Protein AF-A0A1Y6KUV9-F1 (afdb_monomer_lite)

Secondary structure (DSSP, 8-state):
----------S--HHHHHHHHHHHHGGG-SSS-S---EEEE-HHHHHHHHTSPPPHHHHHHHHHHHHHTT-EEEE-SS-EEEE---TT-TT---B----TT-HHHHHHHHTT-PPPHHHHHHHH---HHHHHHHTT--HHHHHHHHHHHHHHHS-HHHHHHHHHH--GGGGT--TT----GGGS-HHHHHHHHHHHTT-S----

pLDDT: mean 72.16, std 17.41, range [30.38, 94.0]

Structure (mmCIF, N/CA/C/O backbone):
data_AF-A0A1Y6KUV9-F1
#
_entry.id   AF-A0A1Y6KUV9-F1
#
loop_
_atom_site.group_PDB
_atom_site.id
_atom_site.type_symbol
_atom_site.label_atom_id
_atom_site.label_alt_id
_atom_site.label_comp_id
_atom_site.label_asym_id
_atom_site.label_entity_id
_atom_site.label_seq_id
_atom_site.pdbx_PDB_ins_code
_atom_site.Cartn_x
_atom_site.Cartn_y
_atom_site.Cartn_z
_atom_site.occupancy
_atom_site.B_iso_or_equiv
_atom_site.auth_seq_id
_atom_site.auth_comp_id
_atom_site.auth_asym_id
_atom_site.auth_atom_id
_atom_site.pdbx_PDB_model_num
ATOM 1 N N . MET A 1 1 ? 25.806 10.272 24.466 1.00 40.69 1 MET A N 1
ATOM 2 C CA . MET A 1 1 ? 26.376 9.832 23.172 1.00 40.69 1 MET A CA 1
ATOM 3 C C . MET A 1 1 ? 25.756 10.675 22.069 1.00 40.69 1 MET A C 1
ATOM 5 O O . MET A 1 1 ? 24.552 10.893 22.151 1.00 40.69 1 MET A O 1
ATOM 9 N N . PRO A 1 2 ? 26.518 11.200 21.096 1.00 36.09 2 PRO A N 1
ATOM 10 C CA . PRO A 1 2 ? 25.921 11.949 19.999 1.00 36.09 2 PRO A CA 1
ATOM 11 C C . PRO A 1 2 ? 25.104 10.990 19.132 1.00 36.09 2 PRO A C 1
ATOM 13 O O . PRO A 1 2 ? 25.609 9.954 18.702 1.00 36.09 2 PRO A O 1
ATOM 16 N N . ILE A 1 3 ? 23.842 11.342 18.899 1.00 41.91 3 ILE A N 1
ATOM 17 C CA . ILE A 1 3 ? 22.949 10.658 17.964 1.00 41.91 3 ILE A CA 1
ATOM 18 C C . ILE A 1 3 ? 23.616 10.714 16.587 1.00 41.91 3 ILE A C 1
ATOM 20 O O . ILE A 1 3 ? 23.770 11.793 16.009 1.00 41.91 3 ILE A O 1
ATOM 24 N N . GLN A 1 4 ? 24.049 9.562 16.072 1.00 39.88 4 GLN A N 1
ATOM 25 C CA . GLN A 1 4 ? 24.482 9.445 14.685 1.00 39.88 4 GLN A CA 1
ATOM 26 C C . GLN A 1 4 ? 23.284 9.799 13.800 1.00 39.88 4 GLN A C 1
ATOM 28 O O . GLN A 1 4 ? 22.310 9.051 13.720 1.00 39.88 4 GLN A O 1
ATOM 33 N N . ARG A 1 5 ? 23.330 10.976 13.166 1.00 41.69 5 ARG A N 1
ATOM 34 C CA . ARG A 1 5 ? 22.368 11.366 12.132 1.00 41.69 5 ARG A CA 1
ATOM 35 C C . ARG A 1 5 ? 22.443 10.320 11.021 1.00 41.69 5 ARG A C 1
ATOM 37 O O . ARG A 1 5 ? 23.462 10.238 10.338 1.00 41.69 5 ARG A O 1
ATOM 44 N N . ARG A 1 6 ? 21.387 9.514 10.865 1.00 44.25 6 ARG A N 1
ATOM 45 C CA . ARG A 1 6 ? 21.243 8.599 9.726 1.00 44.25 6 ARG A CA 1
ATOM 46 C C . ARG A 1 6 ? 21.375 9.420 8.442 1.00 44.25 6 ARG A C 1
ATOM 48 O O . ARG A 1 6 ? 20.695 10.430 8.269 1.00 44.25 6 ARG A O 1
ATO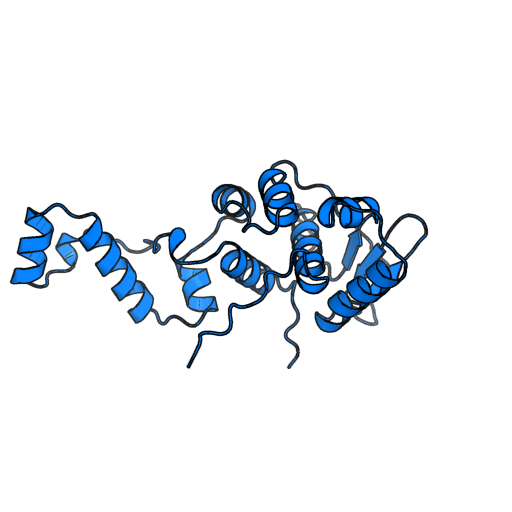M 55 N N . ILE A 1 7 ? 22.312 9.016 7.594 1.00 41.66 7 ILE A N 1
ATOM 56 C CA . ILE A 1 7 ? 22.604 9.653 6.311 1.00 41.66 7 ILE A CA 1
ATOM 57 C C . ILE A 1 7 ? 21.359 9.497 5.427 1.00 41.66 7 ILE A C 1
ATOM 59 O O . ILE A 1 7 ? 20.861 8.385 5.259 1.00 41.66 7 ILE A O 1
ATOM 63 N N . LYS A 1 8 ? 20.835 10.608 4.891 1.00 40.22 8 LYS A N 1
ATOM 64 C CA . LYS A 1 8 ? 19.845 10.586 3.806 1.00 40.22 8 LYS A CA 1
ATOM 65 C C . LYS A 1 8 ? 20.491 9.887 2.612 1.00 40.22 8 LYS A C 1
ATOM 67 O O . LYS A 1 8 ? 21.446 10.414 2.052 1.00 40.22 8 LYS A O 1
ATOM 72 N N . ASN A 1 9 ? 19.993 8.715 2.231 1.00 43.09 9 ASN A N 1
ATOM 73 C CA . ASN A 1 9 ? 20.301 8.178 0.912 1.00 43.09 9 ASN A CA 1
ATOM 74 C C . ASN A 1 9 ? 19.436 8.935 -0.101 1.00 43.09 9 ASN A C 1
ATOM 76 O O . ASN A 1 9 ? 18.226 8.744 -0.161 1.00 43.09 9 ASN A O 1
ATOM 80 N N . ASP A 1 10 ? 20.068 9.820 -0.870 1.00 51.34 10 ASP A N 1
ATOM 81 C CA . ASP A 1 10 ? 19.437 10.727 -1.841 1.00 51.34 10 ASP A CA 1
ATOM 82 C C . ASP A 1 10 ? 18.923 10.027 -3.122 1.00 51.34 10 ASP A C 1
ATOM 84 O O . ASP A 1 10 ? 18.596 10.687 -4.109 1.00 51.34 10 ASP A O 1
ATOM 88 N N . ARG A 1 11 ? 18.859 8.689 -3.152 1.00 62.34 11 ARG A N 1
ATOM 89 C CA . ARG A 1 11 ? 18.426 7.895 -4.313 1.00 62.34 11 ARG A CA 1
ATOM 90 C C . ARG A 1 11 ? 17.600 6.690 -3.878 1.00 62.34 11 ARG A C 1
ATOM 92 O O . ARG A 1 11 ? 17.922 6.060 -2.873 1.00 62.34 11 ARG A O 1
ATOM 99 N N . ILE A 1 12 ? 16.566 6.376 -4.665 1.00 69.81 12 ILE A N 1
ATOM 100 C CA . ILE A 1 12 ? 15.782 5.144 -4.529 1.00 69.81 12 ILE A CA 1
ATOM 101 C C . ILE A 1 12 ? 16.724 3.939 -4.592 1.00 69.81 12 ILE A C 1
ATOM 103 O O . ILE A 1 12 ? 17.619 3.891 -5.442 1.00 69.81 12 ILE A O 1
ATOM 107 N N . THR A 1 13 ? 16.556 2.984 -3.680 1.00 82.56 13 THR A N 1
ATOM 108 C CA . THR A 1 13 ? 17.307 1.728 -3.763 1.00 82.56 13 THR A CA 1
ATOM 109 C C . THR A 1 13 ? 16.724 0.854 -4.871 1.00 82.56 13 THR A C 1
ATOM 111 O O . THR A 1 13 ? 15.547 0.966 -5.224 1.00 82.56 13 THR A O 1
ATOM 114 N N . HIS A 1 14 ? 17.528 -0.047 -5.433 1.00 81.50 14 HIS A N 1
ATOM 115 C CA . HIS A 1 14 ? 17.032 -0.984 -6.445 1.00 81.50 14 HIS A CA 1
ATOM 116 C C . HIS A 1 14 ? 15.910 -1.886 -5.895 1.00 81.50 14 HIS A C 1
ATOM 118 O O . HIS A 1 14 ? 14.997 -2.227 -6.638 1.00 81.50 14 HIS A O 1
ATOM 124 N N . GLU A 1 15 ? 15.902 -2.174 -4.589 1.00 80.69 15 GLU A N 1
ATOM 125 C CA . GLU A 1 15 ? 14.832 -2.928 -3.916 1.00 80.69 15 GLU A CA 1
ATOM 126 C C . GLU A 1 15 ? 13.487 -2.180 -3.982 1.00 80.69 15 GLU A C 1
ATOM 128 O O . GLU A 1 15 ? 12.467 -2.726 -4.406 1.00 80.69 15 GLU A O 1
ATOM 133 N N . GLN A 1 16 ? 13.491 -0.893 -3.619 1.00 82.25 16 GLN A N 1
ATOM 134 C CA . GLN A 1 16 ? 12.304 -0.033 -3.666 1.00 82.25 16 GLN A CA 1
ATOM 135 C C . GLN A 1 16 ? 11.774 0.117 -5.096 1.00 82.25 16 GLN A C 1
ATOM 137 O O . GLN A 1 16 ? 10.564 0.099 -5.329 1.00 82.25 16 GLN A O 1
ATOM 142 N N . LEU A 1 17 ? 12.680 0.228 -6.068 1.00 85.62 17 LEU A N 1
ATOM 143 C CA . LEU A 1 17 ? 12.339 0.268 -7.485 1.00 85.62 17 LEU A CA 1
ATOM 144 C C . LEU A 1 17 ? 11.638 -1.019 -7.944 1.00 85.62 17 LEU A C 1
ATOM 146 O O . LEU A 1 17 ? 10.616 -0.944 -8.626 1.00 85.62 17 LEU A O 1
ATOM 150 N N . VAL A 1 18 ? 12.148 -2.188 -7.552 1.00 83.50 18 VAL A N 1
ATOM 151 C CA . VAL A 1 18 ? 11.550 -3.483 -7.902 1.00 83.50 18 VAL A CA 1
ATOM 152 C C . VAL A 1 18 ? 10.142 -3.634 -7.323 1.00 83.50 18 VAL A C 1
ATOM 154 O O . VAL A 1 18 ? 9.228 -4.015 -8.057 1.00 83.50 18 VAL A O 1
ATOM 157 N N . LYS A 1 19 ? 9.927 -3.263 -6.056 1.00 81.38 19 LYS A N 1
ATOM 158 C CA . LYS A 1 19 ? 8.594 -3.288 -5.422 1.00 81.38 19 LYS A CA 1
ATOM 159 C C . LYS A 1 19 ? 7.572 -2.445 -6.192 1.00 81.38 19 LYS A C 1
ATOM 161 O O . LYS A 1 19 ? 6.451 -2.891 -6.431 1.00 81.38 19 LYS A O 1
ATOM 166 N N . LEU A 1 20 ? 7.969 -1.260 -6.662 1.00 81.06 20 LEU A N 1
ATOM 167 C CA . LEU A 1 20 ? 7.109 -0.403 -7.487 1.00 81.06 20 LEU A CA 1
ATOM 168 C C . LEU A 1 20 ? 6.787 -1.022 -8.849 1.00 81.06 20 LEU A C 1
ATOM 170 O O . LEU A 1 20 ? 5.649 -0.928 -9.309 1.00 81.06 20 LEU A O 1
ATOM 174 N N . ILE A 1 21 ? 7.756 -1.680 -9.487 1.00 82.25 21 ILE A N 1
ATOM 175 C CA . ILE A 1 21 ? 7.521 -2.376 -10.756 1.00 82.25 21 ILE A CA 1
ATOM 176 C C . ILE A 1 21 ? 6.534 -3.543 -10.564 1.00 82.25 21 ILE A C 1
ATOM 178 O O . ILE A 1 21 ? 5.628 -3.708 -11.384 1.00 82.25 21 ILE A O 1
ATOM 182 N N . LEU A 1 22 ? 6.661 -4.315 -9.478 1.00 77.06 22 LEU A N 1
ATOM 183 C CA . LEU A 1 22 ? 5.726 -5.396 -9.131 1.00 77.06 22 LEU A CA 1
ATOM 184 C C . LEU A 1 22 ? 4.306 -4.871 -8.878 1.00 77.06 22 LEU A C 1
ATOM 186 O O . LEU A 1 22 ? 3.332 -5.456 -9.342 1.00 77.06 22 LEU A O 1
ATOM 190 N N . LEU A 1 23 ? 4.168 -3.727 -8.213 1.00 70.44 23 LEU A N 1
ATOM 191 C CA . LEU A 1 23 ? 2.869 -3.075 -8.027 1.00 70.44 23 LEU A CA 1
ATOM 192 C C . LEU A 1 23 ? 2.219 -2.680 -9.363 1.00 70.44 23 LEU A C 1
ATOM 194 O O . LEU A 1 23 ? 1.015 -2.870 -9.551 1.00 70.44 23 LEU A O 1
ATOM 198 N N . CYS A 1 24 ? 3.006 -2.178 -10.323 1.00 69.94 24 CYS A N 1
ATOM 199 C CA . CYS A 1 24 ? 2.504 -1.829 -11.654 1.00 69.94 24 CYS A CA 1
ATOM 200 C C . CYS A 1 24 ? 1.969 -3.038 -12.441 1.00 69.94 24 CYS A C 1
ATOM 202 O O . CYS A 1 24 ? 1.073 -2.867 -13.269 1.00 69.94 24 CYS A O 1
ATOM 204 N N . SER A 1 25 ? 2.470 -4.253 -12.200 1.00 68.19 25 SER A N 1
ATOM 205 C CA . SER A 1 25 ? 2.052 -5.436 -12.963 1.00 68.19 25 SER A CA 1
ATOM 206 C C . SER A 1 25 ? 0.654 -5.954 -12.584 1.00 68.19 25 SER A C 1
ATOM 208 O O . SER A 1 25 ? -0.038 -6.519 -13.432 1.00 68.19 25 SER A O 1
ATOM 210 N N . LYS A 1 26 ? 0.170 -5.675 -11.362 1.00 54.19 26 LYS A N 1
ATOM 211 C CA . LYS A 1 26 ? -1.127 -6.156 -10.838 1.00 54.19 26 LYS A CA 1
ATOM 212 C C . LYS A 1 26 ? -2.355 -5.647 -11.612 1.00 54.19 26 LYS A C 1
ATOM 214 O O . LYS A 1 26 ? -3.376 -6.328 -11.680 1.00 54.19 26 LYS A O 1
ATOM 219 N N . ARG A 1 27 ? -2.295 -4.448 -12.201 1.00 49.09 27 ARG A N 1
ATOM 220 C CA . ARG A 1 27 ? -3.466 -3.780 -12.815 1.00 49.09 27 ARG A CA 1
ATOM 221 C C . ARG A 1 27 ? -3.884 -4.310 -14.190 1.00 49.09 27 ARG A C 1
ATOM 223 O O . ARG A 1 27 ? -4.901 -3.871 -14.718 1.00 49.09 27 ARG A O 1
ATOM 230 N N . HIS A 1 28 ? -3.148 -5.267 -14.748 1.00 43.25 28 HIS A N 1
ATOM 231 C CA . HIS A 1 28 ? -3.383 -5.780 -16.099 1.00 43.25 28 HIS A CA 1
ATOM 232 C C . HIS A 1 28 ? -4.446 -6.869 -16.230 1.00 43.25 28 HIS A C 1
ATOM 234 O O . HIS A 1 28 ? -4.878 -7.164 -17.340 1.00 43.25 28 HIS A O 1
ATOM 240 N N . SER A 1 29 ? -4.919 -7.432 -15.121 1.00 42.75 29 SER A N 1
ATOM 241 C CA . SER A 1 29 ? -5.908 -8.508 -15.140 1.00 42.75 29 SER A CA 1
ATOM 242 C C . SER A 1 29 ? -7.325 -7.969 -14.915 1.00 42.75 29 SER A C 1
ATOM 244 O O . SER A 1 29 ? -7.881 -8.048 -13.817 1.00 42.75 29 SER A O 1
ATOM 246 N N . SER A 1 30 ? -7.962 -7.450 -15.967 1.00 37.84 30 SER A N 1
ATOM 247 C CA . SER A 1 30 ? -9.424 -7.371 -15.998 1.00 37.84 30 SER A CA 1
ATOM 248 C C . SER A 1 30 ? -9.976 -8.767 -16.304 1.00 37.84 30 SER A C 1
ATOM 250 O O . SER A 1 30 ? -9.984 -9.171 -17.460 1.00 37.84 30 SER A O 1
ATOM 252 N N . LYS A 1 31 ? -10.426 -9.493 -15.271 1.00 45.03 31 LYS A N 1
ATOM 253 C CA . LYS A 1 31 ? -11.235 -10.729 -15.356 1.00 45.03 31 LYS A CA 1
ATOM 254 C C . LYS A 1 31 ? -10.747 -11.788 -16.374 1.00 45.03 31 LYS A C 1
ATOM 256 O O . LYS A 1 31 ? -11.233 -11.782 -17.498 1.00 45.03 31 LYS A O 1
ATOM 261 N N . ALA A 1 32 ? -9.889 -12.732 -15.950 1.00 36.91 32 ALA A N 1
ATOM 262 C CA . ALA A 1 32 ? -9.975 -14.167 -16.325 1.00 36.91 32 ALA A CA 1
ATOM 263 C C . ALA A 1 32 ? -8.798 -15.059 -15.867 1.00 36.91 32 ALA A C 1
ATOM 265 O O . ALA A 1 32 ? -8.963 -16.273 -15.904 1.00 36.91 32 ALA A O 1
ATOM 266 N N . GLU A 1 33 ? -7.639 -14.551 -15.435 1.00 40.84 33 GLU A N 1
ATOM 267 C CA . GLU A 1 33 ? -6.507 -15.438 -15.094 1.00 40.84 33 GLU A CA 1
ATOM 268 C C . GLU A 1 33 ? -5.854 -15.069 -13.761 1.00 40.84 33 GLU A C 1
ATOM 270 O O . GLU A 1 33 ? -4.917 -14.282 -13.680 1.00 40.84 33 GLU A O 1
ATOM 275 N N . GLU A 1 34 ? -6.366 -15.691 -12.705 1.00 42.66 34 GLU A N 1
ATOM 276 C CA . GLU A 1 34 ? -6.033 -15.494 -11.291 1.00 42.66 34 GLU A CA 1
ATOM 277 C C . GLU A 1 34 ? -4.611 -15.933 -10.879 1.00 42.66 34 GLU A C 1
ATOM 279 O O . GLU A 1 34 ? -4.343 -16.052 -9.697 1.00 42.66 34 GLU A O 1
ATOM 284 N N . ASN A 1 35 ? -3.680 -16.175 -11.810 1.00 49.62 35 ASN A N 1
ATOM 285 C CA . ASN A 1 35 ? -2.315 -16.626 -11.497 1.00 49.62 35 ASN A CA 1
ATOM 286 C C . ASN A 1 35 ? -1.325 -16.293 -12.627 1.00 49.62 35 ASN A C 1
ATOM 288 O O . ASN A 1 35 ? -0.767 -17.191 -13.267 1.00 49.62 35 ASN A O 1
ATOM 292 N N . LYS A 1 36 ? -1.077 -15.008 -12.913 1.00 56.72 36 LYS A N 1
ATOM 293 C CA . LYS A 1 36 ? 0.055 -14.640 -13.780 1.00 56.72 36 LYS A CA 1
ATOM 294 C C . LYS A 1 36 ? 1.283 -14.312 -12.943 1.00 56.72 36 LYS A C 1
ATOM 296 O O . LYS A 1 36 ? 1.607 -13.164 -12.675 1.00 56.72 36 LYS A O 1
ATOM 301 N N . HIS A 1 37 ? 2.021 -15.373 -12.640 1.00 64.06 37 HIS A N 1
ATOM 302 C CA . HIS A 1 37 ? 3.419 -15.414 -12.207 1.00 64.06 37 HIS A CA 1
ATOM 303 C C . HIS A 1 37 ? 4.401 -14.787 -13.227 1.00 64.06 37 HIS A C 1
ATOM 305 O O . HIS A 1 37 ? 5.530 -15.242 -13.352 1.00 64.06 37 HIS A O 1
ATOM 311 N N . ARG A 1 38 ? 3.988 -13.802 -14.038 1.00 68.00 38 ARG A N 1
ATOM 312 C CA . ARG A 1 38 ? 4.833 -13.137 -15.040 1.00 68.00 38 ARG A CA 1
ATOM 313 C C . ARG A 1 38 ? 4.222 -11.859 -15.591 1.00 68.00 38 ARG A C 1
ATOM 315 O O . ARG A 1 38 ? 3.009 -11.764 -15.749 1.00 68.00 38 ARG A O 1
ATOM 322 N N . PHE A 1 39 ? 5.080 -10.934 -15.991 1.00 71.56 39 PHE A N 1
ATOM 323 C CA . PHE A 1 39 ? 4.735 -9.719 -16.713 1.00 71.56 39 PHE A CA 1
ATOM 324 C C . PHE A 1 39 ? 5.946 -9.230 -17.515 1.00 71.56 39 PHE A C 1
ATOM 326 O O . PHE A 1 39 ? 7.092 -9.554 -17.208 1.00 71.56 39 PHE A O 1
ATOM 333 N N . LYS A 1 40 ? 5.708 -8.434 -18.557 1.00 78.25 40 LYS A N 1
ATOM 334 C CA . LYS A 1 40 ? 6.780 -7.708 -19.250 1.00 78.25 40 LYS A CA 1
ATOM 335 C C . LYS A 1 40 ? 6.751 -6.236 -18.870 1.00 78.25 40 LYS A C 1
ATOM 337 O O . LYS A 1 40 ? 5.682 -5.633 -18.819 1.00 78.25 40 LYS A O 1
ATOM 342 N N . VAL A 1 41 ? 7.922 -5.659 -18.648 1.00 82.12 41 VAL A N 1
ATOM 343 C CA . VAL A 1 41 ? 8.116 -4.240 -18.374 1.00 82.12 41 VAL A CA 1
ATOM 344 C C . VAL A 1 41 ? 9.062 -3.644 -19.407 1.00 82.12 41 VAL A C 1
ATOM 346 O O . VAL A 1 41 ? 10.090 -4.216 -19.747 1.00 82.12 41 VAL A O 1
ATOM 349 N N . ARG A 1 42 ? 8.690 -2.495 -19.961 1.00 83.31 42 ARG A N 1
ATOM 350 C CA . ARG A 1 42 ? 9.558 -1.733 -20.859 1.00 83.31 42 ARG A CA 1
ATOM 351 C C . ARG A 1 42 ? 10.669 -1.070 -20.059 1.00 83.31 42 ARG A C 1
ATOM 353 O O . ARG A 1 42 ? 10.404 -0.551 -18.974 1.00 83.31 42 ARG A O 1
ATOM 360 N N . GLU A 1 43 ? 11.887 -1.037 -20.590 1.00 85.38 43 GLU A N 1
ATOM 361 C CA . GLU A 1 43 ? 12.990 -0.374 -19.890 1.00 85.38 43 GLU A CA 1
ATOM 362 C C . GLU A 1 43 ? 12.686 1.112 -19.666 1.00 85.38 43 GLU A C 1
ATOM 364 O O . GLU A 1 43 ? 13.002 1.658 -18.611 1.00 85.38 43 GLU A O 1
ATOM 369 N N . GLU A 1 44 ? 11.963 1.745 -20.592 1.00 83.50 44 GLU A N 1
ATOM 370 C CA . GLU A 1 44 ? 11.509 3.123 -20.442 1.00 83.50 44 GLU A CA 1
ATOM 371 C C . GLU A 1 44 ? 10.611 3.316 -19.213 1.00 83.50 44 GLU A C 1
ATOM 373 O O . GLU A 1 44 ? 10.607 4.400 -18.634 1.00 83.50 44 GLU A O 1
ATOM 378 N N . LEU A 1 45 ? 9.861 2.294 -18.776 1.00 80.00 45 LEU A N 1
ATOM 379 C CA . LEU A 1 45 ? 9.092 2.377 -17.530 1.00 80.00 45 LEU A CA 1
ATOM 380 C C . LEU A 1 45 ? 10.027 2.406 -16.319 1.00 80.00 45 LEU A C 1
ATOM 382 O O . LEU A 1 45 ? 9.854 3.240 -15.436 1.00 80.00 45 LEU A O 1
ATOM 386 N N . ILE A 1 46 ? 11.045 1.548 -16.302 1.00 85.12 46 ILE A N 1
ATOM 387 C CA . ILE A 1 46 ? 12.039 1.490 -15.224 1.00 85.12 46 ILE A CA 1
ATOM 388 C C . ILE A 1 46 ? 12.825 2.807 -15.159 1.00 85.12 46 ILE A C 1
ATOM 390 O O . ILE A 1 46 ? 12.961 3.400 -14.091 1.00 85.12 46 ILE A O 1
ATOM 394 N N . GLN A 1 47 ? 13.259 3.319 -16.313 1.00 84.56 47 GLN A N 1
ATOM 395 C CA . GLN A 1 47 ? 13.931 4.614 -16.440 1.00 84.56 47 GLN A CA 1
ATOM 396 C C . GLN A 1 47 ? 13.037 5.768 -15.975 1.00 84.56 47 GLN A C 1
ATOM 398 O O . GLN A 1 47 ? 13.512 6.694 -15.320 1.00 84.56 47 GLN A O 1
ATOM 403 N N . ARG A 1 48 ? 11.729 5.712 -16.266 1.00 80.31 48 ARG A N 1
ATOM 404 C CA . ARG A 1 48 ? 10.757 6.685 -15.748 1.00 80.31 48 ARG A CA 1
ATOM 405 C C . ARG A 1 48 ? 10.644 6.612 -14.230 1.00 80.31 48 ARG A C 1
ATOM 407 O O . ARG A 1 48 ? 10.606 7.668 -13.613 1.00 80.31 48 ARG A O 1
ATOM 414 N N . ILE A 1 49 ? 10.616 5.426 -13.621 1.00 79.00 49 ILE A N 1
ATOM 415 C CA . ILE A 1 49 ? 10.555 5.306 -12.153 1.00 79.00 49 ILE A CA 1
ATOM 416 C C . ILE A 1 49 ? 11.857 5.822 -11.521 1.00 79.00 49 ILE A C 1
ATOM 418 O O . ILE A 1 49 ? 11.805 6.601 -10.573 1.00 79.00 49 ILE A O 1
ATOM 422 N N . MET A 1 50 ? 13.016 5.472 -12.087 1.00 81.50 50 MET A N 1
ATOM 423 C CA . MET A 1 50 ? 14.324 5.947 -11.614 1.00 81.50 50 MET A CA 1
ATOM 424 C C . MET A 1 50 ? 14.596 7.429 -11.892 1.00 81.50 50 MET A C 1
ATOM 426 O O . MET A 1 50 ? 15.434 8.032 -11.227 1.00 81.50 50 MET A O 1
ATOM 430 N N . GLY A 1 51 ? 13.930 8.023 -12.885 1.00 79.75 51 GLY A N 1
ATOM 431 C CA . GLY A 1 51 ? 14.185 9.395 -13.330 1.00 79.75 51 GLY A CA 1
ATOM 432 C C . GLY A 1 51 ? 15.498 9.572 -14.105 1.00 79.75 51 GLY A C 1
ATOM 433 O O . GLY A 1 51 ? 15.925 10.704 -14.324 1.00 79.75 51 GLY A O 1
ATOM 434 N N . MET A 1 52 ? 16.145 8.480 -14.522 1.00 80.69 52 MET A N 1
ATOM 435 C CA . MET A 1 52 ? 17.402 8.497 -15.272 1.00 80.69 52 MET A CA 1
ATOM 436 C C . MET A 1 52 ? 17.541 7.264 -16.181 1.00 80.69 52 MET A C 1
ATOM 438 O O . MET A 1 52 ? 16.919 6.234 -15.909 1.00 80.69 52 MET A O 1
ATOM 442 N N . PRO A 1 53 ? 18.352 7.340 -17.255 1.00 84.75 53 PRO A N 1
ATOM 443 C CA . PRO A 1 53 ? 18.707 6.168 -18.052 1.00 84.75 53 PRO A CA 1
ATOM 444 C C . PRO A 1 53 ? 19.401 5.103 -17.196 1.00 84.75 53 PRO A C 1
ATOM 446 O O . PRO A 1 53 ? 20.193 5.441 -16.317 1.00 84.75 53 PRO A O 1
ATOM 449 N N . LEU A 1 54 ? 19.151 3.823 -17.484 1.00 83.75 54 LEU A N 1
ATOM 450 C CA . LEU A 1 54 ? 19.798 2.728 -16.761 1.00 83.75 54 LEU A CA 1
ATOM 451 C C . LEU A 1 54 ? 21.242 2.547 -17.231 1.00 83.75 54 LEU A C 1
ATOM 453 O O . LEU A 1 54 ? 21.501 2.373 -18.430 1.00 83.75 54 LEU A O 1
ATOM 457 N N . SER A 1 55 ? 22.181 2.506 -16.289 1.00 85.12 55 SER A N 1
ATOM 458 C CA . SER A 1 55 ? 23.525 1.974 -16.532 1.00 85.12 55 SER A CA 1
ATOM 459 C C . SER A 1 55 ? 23.508 0.442 -16.574 1.00 85.12 55 SER A C 1
ATOM 461 O O . SER A 1 55 ? 22.499 -0.184 -16.257 1.00 85.12 55 SER A O 1
ATOM 463 N N . HIS A 1 56 ? 24.598 -0.201 -17.000 1.00 78.12 56 HIS A N 1
ATOM 464 C CA . HIS A 1 56 ? 24.686 -1.666 -16.951 1.00 78.12 56 HIS A CA 1
ATOM 465 C C . HIS A 1 56 ? 24.554 -2.196 -15.511 1.00 78.12 56 HIS A C 1
ATOM 467 O O . HIS A 1 56 ? 23.836 -3.166 -15.278 1.00 78.12 56 HIS A O 1
ATOM 473 N N . ASP A 1 57 ? 25.160 -1.496 -14.550 1.00 75.88 57 ASP A N 1
ATOM 474 C CA . ASP A 1 57 ? 25.116 -1.851 -13.132 1.00 75.88 57 ASP A CA 1
ATOM 475 C C . ASP A 1 57 ? 23.709 -1.701 -12.553 1.00 75.88 57 ASP A C 1
ATOM 477 O O . ASP A 1 57 ? 23.242 -2.592 -11.849 1.00 75.88 57 ASP A O 1
ATOM 481 N N . ASP A 1 58 ? 22.987 -0.632 -12.912 1.00 83.62 58 ASP A N 1
ATOM 482 C CA . ASP A 1 58 ? 21.582 -0.482 -12.513 1.00 83.62 58 ASP A CA 1
ATOM 483 C C . ASP A 1 58 ? 20.764 -1.670 -12.990 1.00 83.62 58 ASP A C 1
ATOM 485 O O . ASP A 1 58 ? 19.980 -2.230 -12.227 1.00 83.62 58 ASP A O 1
ATOM 489 N N . ARG A 1 59 ? 20.988 -2.108 -14.235 1.00 84.00 59 ARG A N 1
ATOM 490 C CA . ARG A 1 59 ? 20.263 -3.260 -14.757 1.00 84.00 59 ARG A CA 1
ATOM 491 C C . ARG A 1 59 ? 20.548 -4.515 -13.937 1.00 84.00 59 ARG A C 1
ATOM 493 O O . ARG A 1 59 ? 19.622 -5.227 -13.559 1.00 84.00 59 ARG A O 1
ATOM 500 N N . PHE A 1 60 ? 21.819 -4.761 -13.635 1.00 74.25 60 PHE A N 1
ATOM 501 C CA . PHE A 1 60 ? 22.248 -5.898 -12.828 1.00 74.25 60 PHE A CA 1
ATOM 502 C C . PHE A 1 60 ? 21.647 -5.875 -11.415 1.00 74.25 60 PHE A C 1
ATOM 504 O O . PHE A 1 60 ? 21.115 -6.889 -10.960 1.00 74.25 60 PHE A O 1
ATOM 511 N N . PHE A 1 61 ? 21.686 -4.731 -10.728 1.00 79.00 61 PHE A N 1
ATOM 512 C CA . PHE A 1 61 ? 21.140 -4.615 -9.377 1.00 79.00 61 PHE A CA 1
ATOM 513 C C . PHE A 1 61 ? 19.623 -4.784 -9.355 1.00 79.00 61 PHE A C 1
ATOM 515 O O . PHE A 1 61 ? 19.111 -5.489 -8.497 1.00 79.00 61 PHE A O 1
ATOM 522 N N . ILE A 1 62 ? 18.904 -4.246 -10.338 1.00 85.06 62 ILE A N 1
ATOM 523 C CA . ILE A 1 62 ? 17.452 -4.438 -10.452 1.00 85.06 62 ILE A CA 1
ATOM 524 C C . ILE A 1 62 ? 17.110 -5.917 -10.629 1.00 85.06 62 ILE A C 1
ATOM 526 O O . ILE A 1 62 ? 16.241 -6.430 -9.930 1.00 85.06 62 ILE A O 1
ATOM 530 N N . ILE A 1 63 ? 17.820 -6.624 -11.517 1.00 77.25 63 ILE A N 1
ATOM 531 C CA . ILE A 1 63 ? 17.648 -8.075 -11.696 1.00 77.25 63 ILE A CA 1
ATOM 532 C C . ILE A 1 63 ? 17.914 -8.818 -10.384 1.00 77.25 63 ILE A C 1
ATOM 534 O O . ILE A 1 63 ? 17.159 -9.714 -10.017 1.00 77.25 63 ILE A O 1
ATOM 538 N N . ARG A 1 64 ? 18.978 -8.450 -9.663 1.00 71.56 64 ARG A N 1
ATOM 539 C CA . ARG A 1 64 ? 19.318 -9.066 -8.377 1.00 71.56 64 ARG A CA 1
ATOM 540 C C . ARG A 1 64 ? 18.193 -8.903 -7.355 1.00 71.56 64 ARG A C 1
ATOM 542 O O . ARG A 1 64 ? 17.866 -9.874 -6.683 1.00 71.56 64 ARG A O 1
ATOM 549 N N . GLU A 1 65 ? 17.613 -7.715 -7.247 1.00 81.81 65 GLU A N 1
ATOM 550 C CA . GLU A 1 65 ? 16.528 -7.445 -6.299 1.00 81.81 65 GLU A CA 1
ATOM 551 C C . GLU A 1 65 ? 15.237 -8.184 -6.682 1.00 81.81 65 GLU A C 1
ATOM 553 O O . GLU A 1 65 ? 14.578 -8.752 -5.813 1.00 81.81 65 GLU A O 1
ATOM 558 N N . PHE A 1 66 ? 14.924 -8.300 -7.979 1.00 78.69 66 PHE A N 1
ATOM 559 C CA . PHE A 1 66 ? 13.868 -9.209 -8.443 1.00 78.69 66 PHE A CA 1
ATOM 560 C C . PHE A 1 66 ? 14.135 -10.653 -8.001 1.00 78.69 66 PHE A C 1
ATOM 562 O O . PHE A 1 66 ? 13.247 -11.281 -7.426 1.00 78.69 66 PHE A O 1
ATOM 569 N N . ASN A 1 67 ? 15.359 -11.152 -8.197 1.00 63.47 67 ASN A N 1
ATOM 570 C CA . ASN A 1 67 ? 15.731 -12.519 -7.827 1.00 63.47 67 ASN A CA 1
ATOM 571 C C . ASN A 1 67 ? 15.611 -12.768 -6.315 1.00 63.47 67 ASN A C 1
ATOM 573 O O . ASN A 1 67 ? 15.156 -13.838 -5.917 1.00 63.47 67 ASN A O 1
ATOM 577 N N . ILE A 1 68 ? 15.998 -11.796 -5.477 1.00 66.38 68 ILE A N 1
ATOM 578 C CA . ILE A 1 68 ? 15.841 -11.871 -4.013 1.00 66.38 68 ILE A CA 1
ATOM 579 C C . ILE A 1 68 ? 14.362 -12.006 -3.636 1.00 66.38 68 ILE A C 1
ATOM 581 O O . ILE A 1 68 ? 14.024 -12.797 -2.763 1.00 66.38 68 ILE A O 1
ATOM 585 N N . LEU A 1 69 ? 13.483 -11.292 -4.340 1.00 67.06 69 LEU A N 1
ATOM 586 C CA . LEU A 1 69 ? 12.032 -11.341 -4.146 1.00 67.06 69 LEU A CA 1
ATOM 587 C C . LEU A 1 69 ? 11.355 -12.542 -4.842 1.00 67.06 69 LEU A C 1
ATOM 589 O O . LEU A 1 69 ? 10.126 -12.600 -4.907 1.00 67.06 69 LEU A O 1
ATOM 593 N N . GLY A 1 70 ? 12.135 -13.494 -5.372 1.00 62.12 70 GLY A N 1
ATOM 594 C CA . GLY A 1 70 ? 11.642 -14.735 -5.981 1.00 62.12 70 GLY A CA 1
ATOM 595 C C . GLY A 1 70 ? 11.292 -14.644 -7.472 1.00 62.12 70 GLY A C 1
ATOM 596 O O . GLY A 1 70 ? 10.731 -15.588 -8.028 1.00 62.12 70 GLY A O 1
ATOM 597 N N . TRP A 1 71 ? 11.634 -13.540 -8.138 1.00 74.19 71 TRP A N 1
ATOM 598 C CA . TRP A 1 71 ? 11.338 -13.294 -9.550 1.00 74.19 71 TRP A CA 1
ATOM 599 C C . TRP A 1 71 ? 12.582 -13.443 -10.421 1.00 74.19 71 TRP A C 1
ATOM 601 O O . TRP A 1 71 ? 13.618 -12.866 -10.132 1.00 74.19 71 TRP A O 1
ATOM 611 N N . GLN A 1 72 ? 12.473 -14.151 -11.539 1.00 72.88 72 GLN A N 1
ATOM 612 C CA . GLN A 1 72 ? 13.493 -14.169 -12.583 1.00 72.88 72 GLN A CA 1
ATOM 613 C C . GLN A 1 72 ? 13.257 -13.060 -13.602 1.00 72.88 72 GLN A C 1
ATOM 615 O O . GLN A 1 72 ? 12.118 -12.671 -13.868 1.00 72.88 72 GLN A O 1
ATOM 620 N N . VAL A 1 73 ? 14.346 -12.579 -14.204 1.00 78.56 73 VAL A N 1
ATOM 621 C CA . VAL A 1 73 ? 14.309 -11.518 -15.211 1.00 78.56 73 VAL A CA 1
ATOM 622 C C . VAL A 1 73 ? 15.093 -11.926 -16.453 1.00 78.56 73 VAL A C 1
ATOM 624 O O . VAL A 1 73 ? 16.274 -12.258 -16.366 1.00 78.56 73 VAL A O 1
ATOM 627 N N . ALA A 1 74 ? 14.462 -11.843 -17.624 1.00 76.12 74 ALA A N 1
ATOM 628 C CA . ALA A 1 74 ? 15.132 -11.936 -18.919 1.00 76.12 74 ALA A CA 1
ATOM 629 C C . ALA A 1 74 ? 14.999 -10.608 -19.670 1.00 76.12 74 ALA A C 1
ATOM 631 O O . ALA A 1 74 ? 13.900 -10.082 -19.818 1.00 76.12 74 ALA A O 1
ATOM 632 N N . ILE A 1 75 ? 16.108 -10.057 -20.160 1.00 78.19 75 ILE A N 1
ATOM 633 C CA . ILE A 1 75 ? 16.111 -8.777 -20.878 1.00 78.19 75 ILE A CA 1
ATOM 634 C C . ILE A 1 75 ? 16.202 -9.050 -22.379 1.00 78.19 75 ILE A C 1
ATOM 636 O O . ILE A 1 75 ? 17.109 -9.731 -22.852 1.00 78.19 75 ILE A O 1
ATOM 640 N N . THR A 1 76 ? 15.255 -8.498 -23.122 1.00 75.19 76 THR A N 1
ATOM 641 C CA . THR A 1 76 ? 15.240 -8.446 -24.588 1.00 75.19 76 THR A CA 1
ATOM 642 C C . THR A 1 76 ? 15.542 -7.021 -25.052 1.00 75.19 76 THR A C 1
ATOM 644 O O . THR A 1 76 ? 15.646 -6.107 -24.237 1.00 75.19 76 THR A O 1
ATOM 647 N N . SER A 1 77 ? 15.653 -6.803 -26.365 1.00 72.19 77 SER A N 1
ATOM 648 C CA . SER A 1 77 ? 15.879 -5.463 -26.927 1.00 72.19 77 SER A CA 1
ATOM 649 C C . SER A 1 77 ? 14.756 -4.466 -26.629 1.00 72.19 77 SER A C 1
ATOM 651 O O . SER A 1 77 ? 14.991 -3.266 -26.695 1.00 72.19 77 SER A O 1
ATOM 653 N N . GLU A 1 78 ? 13.548 -4.945 -26.320 1.00 67.44 78 GLU A N 1
ATOM 654 C CA . GLU A 1 78 ? 12.362 -4.097 -26.139 1.00 67.44 78 GLU A CA 1
ATOM 655 C C . GLU A 1 78 ? 11.749 -4.195 -24.736 1.00 67.44 78 GLU A C 1
ATOM 657 O O . GLU A 1 78 ? 11.065 -3.275 -24.287 1.00 67.44 78 GLU A O 1
ATOM 662 N N . PHE A 1 79 ? 11.976 -5.305 -24.031 1.00 77.62 79 PHE A N 1
ATOM 663 C CA . PHE A 1 79 ? 11.312 -5.593 -22.763 1.00 77.62 79 PHE A CA 1
ATOM 664 C C . PHE A 1 79 ? 12.195 -6.359 -21.790 1.00 77.62 79 PHE A C 1
ATOM 666 O O . PHE A 1 79 ? 12.988 -7.219 -22.167 1.00 77.62 79 PHE A O 1
ATOM 673 N N . TRP A 1 80 ? 11.931 -6.118 -20.519 1.00 85.44 80 TRP A N 1
ATOM 674 C CA . TRP A 1 80 ? 12.317 -6.934 -19.390 1.00 85.44 80 TRP A CA 1
ATOM 675 C C . TRP A 1 80 ? 11.160 -7.871 -19.064 1.00 85.44 80 TRP A C 1
ATOM 677 O O . TRP A 1 80 ? 10.061 -7.440 -18.728 1.00 85.44 80 TRP A O 1
ATOM 687 N N . LEU A 1 81 ? 11.391 -9.162 -19.204 1.00 76.56 81 LEU A N 1
ATOM 688 C CA . LEU A 1 81 ? 10.452 -10.222 -18.890 1.00 76.56 81 LEU A CA 1
ATOM 689 C C . LEU A 1 81 ? 10.679 -10.619 -17.435 1.00 76.56 81 LEU A C 1
ATOM 691 O O . LEU A 1 81 ? 11.725 -11.182 -17.133 1.00 76.56 81 LEU A O 1
ATOM 695 N N . VAL A 1 82 ? 9.733 -10.323 -16.549 1.00 72.31 82 VAL A N 1
ATOM 696 C CA . VAL A 1 82 ? 9.813 -10.630 -15.117 1.00 72.31 82 VAL A CA 1
ATOM 697 C C . VAL A 1 82 ? 8.827 -11.749 -14.807 1.00 72.31 82 VAL A C 1
ATOM 699 O O . VAL A 1 82 ? 7.646 -11.628 -15.119 1.00 72.31 82 VAL A O 1
ATOM 702 N N . PHE A 1 83 ? 9.286 -12.859 -14.242 1.00 60.84 83 PHE A N 1
ATOM 703 C CA . PHE A 1 83 ? 8.461 -14.053 -14.065 1.00 60.84 83 PHE A CA 1
ATOM 704 C C . PHE A 1 83 ? 8.943 -14.942 -12.921 1.00 60.84 83 PHE A C 1
ATOM 706 O O . PHE A 1 83 ? 10.131 -15.039 -12.652 1.00 60.84 83 PHE A O 1
ATOM 713 N N . VAL A 1 84 ? 8.019 -15.632 -12.267 1.00 58.31 84 VAL A N 1
ATOM 714 C CA . VAL A 1 84 ? 8.294 -16.740 -11.352 1.00 58.31 84 VAL A CA 1
ATOM 715 C C . VAL A 1 84 ? 8.214 -18.006 -12.195 1.00 58.31 84 VAL A C 1
ATOM 717 O O . VAL A 1 84 ? 7.238 -18.222 -12.918 1.00 58.31 84 VAL A O 1
ATOM 720 N N . VAL A 1 85 ? 9.264 -18.822 -12.177 1.00 50.84 85 VAL A N 1
ATOM 721 C CA . VAL A 1 85 ? 9.283 -20.061 -12.960 1.00 50.84 85 VAL A CA 1
ATOM 722 C C . VAL A 1 85 ? 8.576 -21.165 -12.191 1.00 50.84 85 VAL A C 1
ATOM 724 O O . VAL A 1 85 ? 9.136 -21.71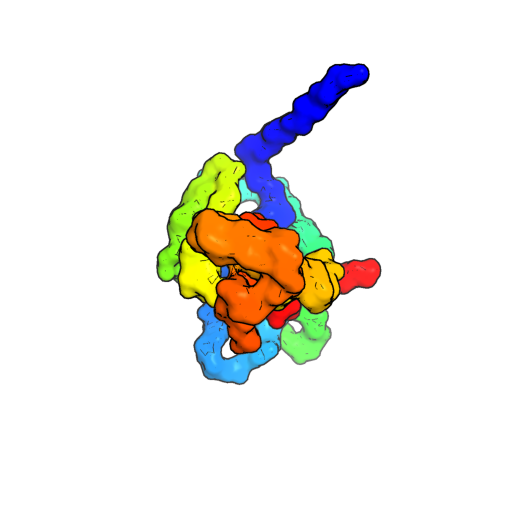4 -11.249 1.00 50.84 85 VAL A O 1
ATOM 727 N N . ASP A 1 86 ? 7.393 -21.540 -12.670 1.00 51.16 86 ASP A N 1
ATOM 728 C CA . ASP A 1 86 ? 6.924 -22.925 -12.608 1.00 51.16 86 ASP A CA 1
ATOM 729 C C . ASP A 1 86 ? 7.467 -23.639 -13.856 1.00 51.16 86 ASP A C 1
ATOM 731 O O . ASP A 1 86 ? 7.276 -23.139 -14.973 1.00 51.16 86 ASP A O 1
ATOM 735 N N . GLN A 1 87 ? 8.162 -24.775 -13.695 1.00 46.66 87 GLN A N 1
ATOM 736 C CA . GLN A 1 87 ? 8.870 -25.469 -14.792 1.00 46.66 87 GLN A CA 1
ATOM 737 C C . GLN A 1 87 ? 7.979 -25.765 -16.019 1.00 46.66 87 GLN A C 1
ATOM 739 O O . GLN A 1 87 ? 8.488 -25.856 -17.136 1.00 46.66 87 GLN A O 1
ATOM 744 N N . ASP A 1 88 ? 6.657 -25.828 -15.844 1.00 43.53 88 ASP A N 1
ATOM 745 C CA . ASP A 1 88 ? 5.721 -26.364 -16.835 1.00 43.53 88 ASP A CA 1
ATOM 746 C C . ASP A 1 88 ? 5.018 -25.318 -17.733 1.00 43.53 88 ASP A C 1
ATOM 748 O O . ASP A 1 88 ? 4.257 -25.696 -18.625 1.00 43.53 88 ASP A O 1
ATOM 752 N N . LYS A 1 89 ? 5.214 -23.999 -17.540 1.00 40.72 89 LYS A N 1
ATOM 753 C CA . LYS A 1 89 ? 4.349 -22.962 -18.172 1.00 40.72 89 LYS A CA 1
ATOM 754 C C . LYS A 1 89 ? 5.057 -21.866 -18.986 1.00 40.72 89 LYS A C 1
ATOM 756 O O . LYS A 1 89 ? 4.562 -20.740 -19.052 1.00 40.72 89 LYS A O 1
ATOM 761 N N . LEU A 1 90 ? 6.147 -22.176 -19.690 1.00 39.69 90 LEU A N 1
ATOM 762 C CA . LEU A 1 90 ? 7.012 -21.231 -20.437 1.00 39.69 90 LEU A CA 1
ATOM 763 C C . LEU A 1 90 ? 6.341 -20.251 -21.456 1.00 39.69 90 LEU A C 1
ATOM 765 O O . LEU A 1 90 ? 7.022 -19.334 -21.910 1.00 39.69 90 LEU A O 1
ATOM 769 N N . PHE A 1 91 ? 5.056 -20.384 -21.840 1.00 34.69 91 PHE A N 1
ATOM 770 C CA . PHE A 1 91 ? 4.579 -19.864 -23.146 1.00 34.69 91 PHE A CA 1
ATOM 771 C C . PHE A 1 91 ? 3.373 -18.873 -23.239 1.00 34.69 91 PHE A C 1
ATOM 773 O O . PHE A 1 91 ? 3.029 -18.535 -24.364 1.00 34.69 91 PHE A O 1
ATOM 780 N N . ASN A 1 92 ? 2.766 -18.308 -22.173 1.00 35.75 92 ASN A N 1
ATOM 781 C CA . ASN A 1 92 ? 1.595 -17.376 -22.308 1.00 35.75 92 ASN A CA 1
ATOM 782 C C . ASN A 1 92 ? 1.780 -15.958 -21.688 1.00 35.75 92 ASN A C 1
ATOM 784 O O . ASN A 1 92 ? 1.383 -15.718 -20.547 1.00 35.75 92 ASN A O 1
ATOM 788 N N . TRP A 1 93 ? 2.353 -15.000 -22.423 1.00 37.31 93 TRP A N 1
ATOM 789 C CA . TRP A 1 93 ? 2.764 -13.659 -21.941 1.00 37.31 93 TRP A CA 1
ATOM 790 C C . TRP A 1 93 ? 1.691 -12.544 -22.049 1.00 37.31 93 TRP A C 1
ATOM 792 O O . TRP A 1 93 ? 1.124 -12.391 -23.125 1.00 37.31 93 TRP A O 1
ATOM 802 N N . ASP A 1 94 ? 1.550 -11.678 -21.021 1.00 33.78 94 ASP A N 1
ATOM 803 C CA . ASP A 1 94 ? 0.781 -10.402 -21.057 1.00 33.78 94 ASP A CA 1
ATOM 804 C C . ASP A 1 94 ? 1.643 -9.165 -20.662 1.00 33.78 94 ASP A C 1
ATOM 806 O O . ASP A 1 94 ? 2.648 -9.288 -19.957 1.00 33.78 94 ASP A O 1
ATOM 810 N N . GLU A 1 95 ? 1.253 -7.964 -21.130 1.00 35.22 95 GLU A N 1
ATOM 811 C CA . GLU A 1 95 ? 1.950 -6.654 -21.031 1.00 35.22 95 GLU A CA 1
ATOM 812 C C . GLU A 1 95 ? 1.629 -5.849 -19.764 1.00 35.22 95 GLU A C 1
ATOM 814 O O . GLU A 1 95 ? 0.454 -5.660 -19.477 1.00 35.22 95 GLU A O 1
ATOM 819 N N . ALA A 1 96 ? 2.636 -5.293 -19.065 1.00 38.69 96 ALA A N 1
ATOM 820 C CA . ALA A 1 96 ? 2.415 -4.241 -18.065 1.00 38.69 96 ALA A CA 1
ATOM 821 C C . ALA A 1 96 ? 2.323 -2.855 -18.736 1.00 38.69 96 ALA A C 1
ATOM 823 O O . ALA A 1 96 ? 3.142 -2.508 -19.588 1.00 38.69 96 ALA A O 1
ATOM 824 N N . THR A 1 97 ? 1.347 -2.040 -18.343 1.00 39.78 97 THR A N 1
ATOM 825 C CA . THR A 1 97 ? 1.083 -0.690 -18.866 1.00 39.78 97 THR A CA 1
ATOM 826 C C . THR A 1 97 ? 1.077 0.365 -17.759 1.00 39.78 97 THR A C 1
ATOM 828 O O . THR A 1 97 ? 1.134 0.076 -16.566 1.00 39.78 97 THR A O 1
ATOM 831 N N . TYR A 1 98 ? 1.048 1.622 -18.195 1.00 42.56 98 TYR A N 1
ATOM 832 C CA . TYR A 1 98 ? 1.167 2.812 -17.370 1.00 42.56 98 TYR A CA 1
ATOM 833 C C . TYR A 1 98 ? -0.082 3.054 -16.497 1.00 42.56 98 TYR A C 1
ATOM 835 O O . TYR A 1 98 ? -1.190 3.136 -17.034 1.00 42.56 98 TYR A O 1
ATOM 843 N N . PRO A 1 99 ? 0.063 3.229 -15.172 1.00 53.03 99 PRO A N 1
ATOM 844 C CA . PRO A 1 99 ? -1.070 3.494 -14.296 1.00 53.03 99 PRO A CA 1
ATOM 845 C C . PRO A 1 99 ? -1.512 4.968 -14.385 1.00 53.03 99 PRO A C 1
ATOM 847 O O . PRO A 1 99 ? -0.984 5.808 -13.663 1.00 53.03 99 PRO A O 1
ATOM 850 N N . TYR A 1 100 ? -2.508 5.272 -15.224 1.00 50.50 100 TYR A N 1
ATOM 851 C CA . TYR A 1 100 ? -3.110 6.613 -15.365 1.00 50.50 100 TYR A CA 1
ATOM 852 C C . TYR A 1 100 ? -3.759 7.125 -14.065 1.00 50.50 100 TYR A C 1
ATOM 854 O O . TYR A 1 100 ? -4.829 6.625 -13.705 1.00 50.50 100 TYR A O 1
ATOM 862 N N . GLY A 1 101 ? -3.129 8.092 -13.379 1.00 56.22 101 GLY A N 1
ATOM 863 C CA . GLY A 1 101 ? -3.536 8.589 -12.050 1.00 56.22 101 GLY A CA 1
ATOM 864 C C . GLY A 1 101 ? -2.561 8.304 -10.889 1.00 56.22 101 GLY A C 1
ATOM 865 O O . GLY A 1 101 ? -2.912 8.573 -9.744 1.00 56.22 101 GLY A O 1
ATOM 866 N N . PHE A 1 102 ? -1.369 7.748 -11.154 1.00 64.56 102 PHE A N 1
ATOM 867 C CA . PHE A 1 102 ? -0.309 7.469 -10.158 1.00 64.56 102 PHE A CA 1
ATOM 868 C C . PHE A 1 102 ? 0.905 8.405 -10.300 1.00 64.56 102 PHE A C 1
ATOM 870 O O . PHE A 1 102 ? 2.000 8.150 -9.787 1.00 64.56 102 PHE A O 1
ATOM 877 N N . GLU A 1 103 ? 0.755 9.482 -11.071 1.00 71.00 103 GLU A N 1
ATOM 878 C CA . GLU A 1 103 ? 1.838 10.396 -11.416 1.00 71.00 103 GLU A CA 1
ATOM 879 C C . GLU A 1 103 ? 2.339 11.199 -10.209 1.00 71.00 103 GLU A C 1
ATOM 881 O O . GLU A 1 103 ? 3.477 11.680 -10.227 1.00 71.00 103 GLU A O 1
ATOM 886 N N . GLY A 1 104 ? 1.522 11.389 -9.169 1.00 69.75 104 GLY A N 1
ATOM 887 C CA . GLY A 1 104 ? 1.954 12.005 -7.918 1.00 69.75 104 GLY A CA 1
ATOM 888 C C . GLY A 1 104 ? 2.763 11.039 -7.063 1.00 69.75 104 GLY A C 1
ATOM 889 O O . GLY A 1 104 ? 3.837 11.432 -6.607 1.00 69.75 104 GLY A O 1
ATOM 890 N N . CYS A 1 105 ? 2.347 9.774 -6.945 1.00 69.56 105 CYS A N 1
ATOM 891 C CA . CYS A 1 105 ? 3.148 8.707 -6.332 1.00 69.56 105 CYS A CA 1
ATOM 892 C C . CYS A 1 105 ? 4.525 8.599 -6.994 1.00 69.56 105 CYS A C 1
ATOM 894 O O . CYS A 1 105 ? 5.545 8.665 -6.309 1.00 69.56 105 CYS A O 1
ATOM 896 N N . ILE A 1 106 ? 4.573 8.536 -8.330 1.00 64.38 106 ILE A N 1
ATOM 897 C CA . ILE A 1 106 ? 5.835 8.462 -9.085 1.00 64.38 106 ILE A CA 1
ATOM 898 C C . ILE A 1 106 ? 6.710 9.695 -8.812 1.00 64.38 106 ILE A C 1
ATOM 900 O O . ILE A 1 106 ? 7.892 9.561 -8.499 1.00 64.38 106 ILE A O 1
ATOM 904 N N . ARG A 1 107 ? 6.143 10.907 -8.876 1.00 71.75 107 ARG A N 1
ATOM 905 C CA . ARG A 1 107 ? 6.895 12.151 -8.620 1.00 71.75 107 ARG A CA 1
ATOM 906 C C . ARG A 1 107 ? 7.345 12.301 -7.169 1.00 71.75 107 ARG A C 1
ATOM 908 O O . ARG A 1 107 ? 8.374 12.931 -6.928 1.00 71.75 107 ARG A O 1
ATOM 915 N N . ALA A 1 108 ? 6.580 11.791 -6.208 1.00 70.69 108 ALA A N 1
ATOM 916 C CA . ALA A 1 108 ? 6.945 11.803 -4.797 1.00 70.69 108 ALA A CA 1
ATOM 917 C C . ALA A 1 108 ? 8.137 10.874 -4.554 1.00 70.69 108 ALA A C 1
ATOM 919 O O . ALA A 1 108 ? 9.154 11.321 -4.023 1.00 70.69 108 ALA A O 1
ATOM 920 N N . VAL A 1 109 ? 8.066 9.648 -5.075 1.00 65.62 109 VAL A N 1
ATOM 921 C CA . VAL A 1 109 ? 9.153 8.666 -5.001 1.00 65.62 109 VAL A CA 1
ATOM 922 C C . VAL A 1 109 ? 10.431 9.188 -5.665 1.00 65.62 109 VAL A C 1
ATOM 924 O O . VAL A 1 109 ? 11.494 9.136 -5.052 1.00 65.62 109 VAL A O 1
ATOM 927 N N . GLN A 1 110 ? 10.348 9.778 -6.864 1.00 61.25 110 GLN A N 1
ATOM 928 C CA . GLN A 1 110 ? 11.501 10.397 -7.549 1.00 61.25 110 GLN A CA 1
ATOM 929 C C . GLN A 1 110 ? 12.177 11.510 -6.729 1.00 61.25 110 GLN A C 1
ATOM 931 O O . GLN A 1 110 ? 13.342 11.831 -6.948 1.00 61.25 110 GLN A O 1
ATOM 936 N N . LYS A 1 111 ? 11.448 12.120 -5.789 1.00 70.00 111 LYS A N 1
ATOM 937 C CA . LYS A 1 111 ? 11.947 13.156 -4.873 1.00 70.00 111 LYS A CA 1
ATOM 938 C C . LYS A 1 111 ? 12.340 12.593 -3.501 1.00 70.00 111 LYS A C 1
ATOM 940 O O . LYS A 1 111 ? 12.560 13.381 -2.581 1.00 70.00 111 LYS A O 1
ATOM 945 N N . GLY A 1 112 ? 12.385 11.267 -3.348 1.00 62.69 112 GLY A N 1
ATOM 946 C CA . GLY A 1 112 ? 12.674 10.588 -2.083 1.00 62.69 112 GLY A CA 1
ATOM 947 C C . GLY A 1 112 ? 11.594 10.796 -1.020 1.00 62.69 112 GLY A C 1
ATOM 948 O O . GLY A 1 112 ? 11.899 10.826 0.169 1.00 62.69 112 GLY A O 1
ATOM 949 N N . LYS A 1 113 ? 10.346 11.021 -1.441 1.00 74.31 113 LYS A N 1
ATOM 950 C CA . LYS A 1 113 ? 9.192 11.208 -0.559 1.00 74.31 113 LYS A CA 1
ATOM 951 C C . LYS A 1 113 ? 8.277 9.997 -0.610 1.00 74.31 113 LYS A C 1
ATOM 953 O O . LYS A 1 113 ? 8.264 9.245 -1.583 1.00 74.31 113 LYS A O 1
ATOM 958 N N . GLU A 1 114 ? 7.486 9.857 0.439 1.00 76.00 114 GLU A N 1
ATOM 959 C CA . GLU A 1 114 ? 6.424 8.870 0.503 1.00 76.00 114 GLU A CA 1
ATOM 960 C C . GLU A 1 114 ? 5.358 9.129 -0.578 1.00 76.00 114 GLU A C 1
ATOM 962 O O . GLU A 1 114 ? 5.044 10.297 -0.852 1.00 76.00 114 GLU A O 1
ATOM 967 N N . PRO A 1 115 ? 4.822 8.075 -1.223 1.00 80.38 115 PRO A N 1
ATOM 968 C CA . PRO A 1 115 ? 3.689 8.212 -2.129 1.00 80.38 115 PRO A CA 1
ATOM 969 C C . PRO A 1 115 ? 2.505 8.919 -1.443 1.00 80.38 115 PRO A C 1
ATOM 971 O O . PRO A 1 115 ? 2.266 8.678 -0.265 1.00 80.38 115 PRO A O 1
ATOM 974 N N . PRO A 1 116 ? 1.733 9.772 -2.137 1.00 84.44 116 PRO A N 1
ATOM 975 C CA . PRO A 1 116 ? 0.519 10.342 -1.565 1.00 84.44 116 PRO A CA 1
ATOM 976 C C . PRO A 1 116 ? -0.508 9.250 -1.258 1.00 84.44 116 PRO A C 1
ATOM 978 O O . PRO A 1 116 ? -0.960 8.547 -2.163 1.00 84.44 116 PRO A O 1
ATOM 981 N N . LEU A 1 117 ? -0.913 9.149 0.006 1.00 83.12 117 LEU A N 1
ATOM 982 C CA . LEU A 1 117 ? -1.828 8.112 0.475 1.00 83.12 117 LEU A CA 1
ATOM 983 C C . LEU A 1 117 ? -3.186 8.138 -0.247 1.00 83.12 117 LEU A C 1
ATOM 985 O O . LEU A 1 117 ? -3.751 7.091 -0.541 1.00 83.12 117 LEU A O 1
ATOM 989 N N . SER A 1 118 ? -3.669 9.322 -0.627 1.00 83.25 118 SER A N 1
ATOM 990 C CA . SER A 1 118 ? -4.902 9.480 -1.406 1.00 83.25 118 SER A CA 1
ATOM 991 C C . SER A 1 118 ? -4.832 8.843 -2.799 1.00 83.25 118 SER A C 1
ATOM 993 O O . SER A 1 118 ? -5.815 8.263 -3.255 1.00 83.25 118 SER A O 1
ATOM 995 N N . GLU A 1 119 ? -3.683 8.917 -3.478 1.00 77.19 119 GLU A N 1
ATOM 996 C CA . GLU A 1 119 ? -3.484 8.249 -4.770 1.00 77.19 119 GLU A CA 1
ATOM 997 C C . GLU A 1 119 ? -3.391 6.732 -4.580 1.00 77.19 119 GLU A C 1
ATOM 999 O O . GLU A 1 119 ? -3.997 5.983 -5.347 1.00 77.19 119 GLU A O 1
ATOM 1004 N N . VAL A 1 120 ? -2.705 6.275 -3.525 1.00 75.75 120 VAL A N 1
ATOM 1005 C CA . VAL A 1 120 ? -2.611 4.848 -3.178 1.00 75.75 120 VAL A CA 1
ATOM 1006 C C . VAL A 1 120 ? -3.993 4.265 -2.856 1.00 75.75 120 VAL A C 1
ATOM 1008 O O . VAL A 1 120 ? -4.342 3.210 -3.392 1.00 75.75 120 VAL A O 1
ATOM 1011 N N . ASP A 1 121 ? -4.811 4.958 -2.060 1.00 81.94 121 ASP A N 1
ATOM 1012 C CA . ASP A 1 121 ? -6.172 4.530 -1.717 1.00 81.94 121 ASP A CA 1
ATOM 1013 C C . ASP A 1 121 ? -7.124 4.535 -2.904 1.00 81.94 121 ASP A C 1
ATOM 1015 O O . ASP A 1 121 ? -7.795 3.531 -3.168 1.00 81.94 121 ASP A O 1
ATOM 1019 N N . HIS A 1 122 ? -7.100 5.605 -3.702 1.00 77.81 122 HIS A N 1
ATOM 1020 C CA . HIS A 1 122 ? -7.861 5.655 -4.944 1.00 77.81 122 HIS A CA 1
ATOM 1021 C C . HIS A 1 122 ? -7.577 4.432 -5.827 1.00 77.81 122 HIS A C 1
ATOM 1023 O O . HIS A 1 122 ? -8.461 3.915 -6.514 1.00 77.81 122 HIS A O 1
ATOM 1029 N N . TYR A 1 123 ? -6.335 3.951 -5.794 1.00 67.75 123 TYR A N 1
ATOM 1030 C CA . TYR A 1 123 ? -5.876 2.889 -6.660 1.00 67.75 123 TYR A CA 1
ATOM 1031 C C . TYR A 1 123 ? -6.108 1.471 -6.168 1.00 67.75 123 TYR A C 1
ATOM 1033 O O . TYR A 1 123 ? -6.426 0.603 -6.990 1.00 67.75 123 TYR A O 1
ATOM 1041 N N . TYR A 1 124 ? -5.849 1.228 -4.887 1.00 68.81 124 TYR A N 1
ATOM 1042 C CA . TYR A 1 124 ? -5.798 -0.111 -4.307 1.00 68.81 124 TYR A CA 1
ATOM 1043 C C . TYR A 1 124 ? -6.931 -0.394 -3.333 1.00 68.81 124 TYR A C 1
ATOM 1045 O O . TYR A 1 124 ? -7.071 -1.560 -2.956 1.00 68.81 124 TYR A O 1
ATOM 1053 N N . ARG A 1 125 ? -7.719 0.631 -2.971 1.00 82.00 125 ARG A N 1
ATOM 1054 C CA . ARG A 1 125 ? -8.710 0.607 -1.890 1.00 82.00 125 ARG A CA 1
ATOM 1055 C C . ARG A 1 125 ? -8.090 0.025 -0.624 1.00 82.00 125 ARG A C 1
ATOM 1057 O O . ARG A 1 125 ? -8.039 -1.196 -0.422 1.00 82.00 125 ARG A O 1
ATOM 1064 N N . LEU A 1 126 ? -7.514 0.913 0.170 1.00 84.81 126 LEU A N 1
ATOM 1065 C CA . LEU A 1 126 ? -6.850 0.536 1.405 1.00 84.81 126 LEU A CA 1
ATOM 1066 C C . LEU A 1 126 ? -7.880 0.051 2.427 1.00 84.81 126 LEU A C 1
ATOM 1068 O O . LEU A 1 126 ? -9.069 0.334 2.325 1.00 84.81 126 LEU A O 1
ATOM 1072 N N . SER A 1 127 ? -7.400 -0.757 3.363 1.00 89.50 127 SER A N 1
ATOM 1073 C CA . SER A 1 127 ? -8.160 -1.174 4.535 1.00 89.50 127 SER A CA 1
ATOM 1074 C C . SER A 1 127 ? -7.202 -1.129 5.714 1.00 89.50 127 SER A C 1
ATOM 1076 O O . SER A 1 127 ? -6.222 -1.890 5.740 1.00 89.50 127 SER A O 1
ATOM 1078 N N . SER A 1 128 ? -7.430 -0.200 6.637 1.00 90.38 128 SER A N 1
ATOM 1079 C CA . SER A 1 128 ? -6.537 0.051 7.768 1.00 90.38 128 SER A CA 1
ATOM 1080 C C . SER A 1 128 ? -6.504 -1.159 8.687 1.00 90.38 128 SER A C 1
ATOM 1082 O O . SER A 1 128 ? -5.429 -1.673 8.970 1.00 90.38 128 SER A O 1
ATOM 1084 N N . ASN A 1 129 ? -7.663 -1.721 9.041 1.00 92.38 129 ASN A N 1
ATOM 1085 C CA . ASN A 1 129 ? -7.735 -2.865 9.956 1.00 92.38 129 ASN A CA 1
ATOM 1086 C C . ASN A 1 129 ? -7.065 -4.120 9.376 1.00 92.38 129 ASN A C 1
ATOM 1088 O O . ASN A 1 129 ? -6.408 -4.869 10.097 1.00 92.38 129 ASN A O 1
ATOM 1092 N N . LYS A 1 130 ? -7.188 -4.368 8.063 1.00 88.94 130 LYS A N 1
ATOM 1093 C CA . LYS A 1 130 ? -6.459 -5.477 7.423 1.00 88.94 130 LYS A CA 1
ATOM 1094 C C . LYS A 1 130 ? -4.950 -5.240 7.417 1.00 88.94 130 LYS A C 1
ATOM 1096 O O . LYS A 1 130 ? -4.190 -6.179 7.634 1.00 88.94 130 LYS A O 1
ATOM 1101 N N . THR A 1 131 ? -4.530 -3.997 7.192 1.00 88.19 131 THR A N 1
ATOM 1102 C CA . THR A 1 131 ? -3.111 -3.613 7.216 1.00 88.19 131 THR A CA 1
ATOM 1103 C C . THR A 1 131 ? -2.540 -3.733 8.630 1.00 88.19 131 THR A C 1
ATOM 1105 O O . THR A 1 131 ? -1.479 -4.321 8.798 1.00 88.19 131 THR A O 1
ATOM 1108 N N . ALA A 1 132 ? -3.289 -3.318 9.653 1.00 87.94 132 ALA A N 1
ATOM 1109 C CA . ALA A 1 132 ? -2.949 -3.499 11.062 1.00 87.94 132 ALA A CA 1
ATOM 1110 C C . ALA A 1 132 ? -2.706 -4.980 11.394 1.00 87.94 132 ALA A C 1
ATOM 1112 O O . ALA A 1 132 ? -1.660 -5.342 11.930 1.00 87.94 132 ALA A O 1
ATOM 1113 N N . LYS A 1 133 ? -3.628 -5.864 10.986 1.00 90.06 133 LYS A N 1
ATOM 1114 C CA . LYS A 1 133 ? -3.483 -7.320 11.169 1.00 90.06 133 LYS A CA 1
ATOM 1115 C C . LYS A 1 133 ? -2.272 -7.886 10.442 1.00 90.06 133 LYS A C 1
ATOM 1117 O O . LYS A 1 133 ? -1.570 -8.723 10.999 1.00 90.06 133 LYS A O 1
ATOM 1122 N N . PHE A 1 134 ? -2.013 -7.432 9.215 1.00 83.81 134 PHE A N 1
ATOM 1123 C CA . PHE A 1 134 ? -0.820 -7.822 8.462 1.00 83.81 134 PHE A CA 1
ATOM 1124 C C . PHE A 1 134 ? 0.473 -7.426 9.190 1.00 83.81 134 PHE A C 1
ATOM 1126 O O . PHE A 1 134 ? 1.427 -8.198 9.211 1.00 83.81 134 PHE A O 1
ATOM 1133 N N . LEU A 1 135 ? 0.480 -6.266 9.849 1.00 83.81 135 LEU A N 1
ATOM 1134 C CA . LEU A 1 135 ? 1.589 -5.793 10.682 1.00 83.81 135 LEU A CA 1
ATOM 1135 C C . LEU A 1 135 ? 1.615 -6.424 12.088 1.00 83.81 135 LEU A C 1
ATOM 1137 O O . LEU A 1 135 ? 2.491 -6.101 12.889 1.00 83.81 135 LEU A O 1
ATOM 1141 N N . GLY A 1 136 ? 0.690 -7.341 12.387 1.00 86.56 136 GLY A N 1
ATOM 1142 C CA . GLY A 1 136 ? 0.669 -8.133 13.616 1.00 86.56 136 GLY A CA 1
ATOM 1143 C C . GLY A 1 136 ? -0.174 -7.565 14.757 1.00 86.56 136 GLY A C 1
ATOM 1144 O O . GLY A 1 136 ? -0.057 -8.064 15.874 1.00 86.56 136 GLY A O 1
ATOM 1145 N N . TRP A 1 137 ? -1.016 -6.558 14.510 1.00 90.56 137 TRP A N 1
ATOM 1146 C CA . TRP A 1 137 ? -1.934 -6.039 15.526 1.00 90.56 137 TRP A CA 1
ATOM 1147 C C . TRP A 1 137 ? -3.005 -7.080 15.857 1.00 90.56 137 TRP A C 1
ATOM 1149 O O . TRP A 1 137 ? -3.567 -7.732 14.968 1.00 90.56 137 TRP A O 1
ATOM 1159 N N . SER A 1 138 ? -3.301 -7.230 17.146 1.00 91.75 138 SER A N 1
ATOM 1160 C CA . SER A 1 138 ? -4.433 -8.021 17.612 1.00 91.75 138 SER A CA 1
ATOM 1161 C C . SER A 1 138 ? -5.745 -7.252 17.430 1.00 91.75 138 SER A C 1
ATOM 1163 O O . SER A 1 138 ? -5.758 -6.032 17.287 1.00 91.75 138 SER A O 1
ATOM 1165 N N . GLU A 1 139 ? -6.882 -7.954 17.483 1.00 91.06 139 GLU A N 1
ATOM 1166 C CA . GLU A 1 139 ? -8.195 -7.283 17.459 1.00 91.06 139 GLU A CA 1
ATOM 1167 C C . GLU A 1 139 ? -8.378 -6.326 18.633 1.00 91.06 139 GLU A C 1
ATOM 1169 O O . GLU A 1 139 ? -9.096 -5.339 18.521 1.00 91.06 139 GLU A O 1
ATOM 1174 N N . LYS A 1 140 ? -7.714 -6.615 19.756 1.00 91.19 140 LYS A N 1
ATOM 1175 C CA . LYS A 1 140 ? -7.744 -5.752 20.926 1.00 91.19 140 LYS A CA 1
ATOM 1176 C C . LYS A 1 140 ? -7.003 -4.440 20.654 1.00 91.19 140 LYS A C 1
ATOM 1178 O O . LYS A 1 140 ? -7.550 -3.393 20.963 1.00 91.19 140 LYS A O 1
ATOM 1183 N N . ASP A 1 141 ? -5.828 -4.497 20.026 1.00 91.00 141 ASP A N 1
ATOM 1184 C CA . ASP A 1 141 ? -5.049 -3.294 19.691 1.00 91.00 141 ASP A CA 1
ATOM 1185 C C . ASP A 1 141 ? -5.816 -2.394 18.707 1.00 91.00 141 ASP A C 1
ATOM 1187 O O . ASP A 1 141 ? -5.825 -1.176 18.839 1.00 91.00 141 ASP A O 1
ATOM 1191 N N . ILE A 1 142 ? -6.512 -3.000 17.737 1.00 91.62 142 ILE A 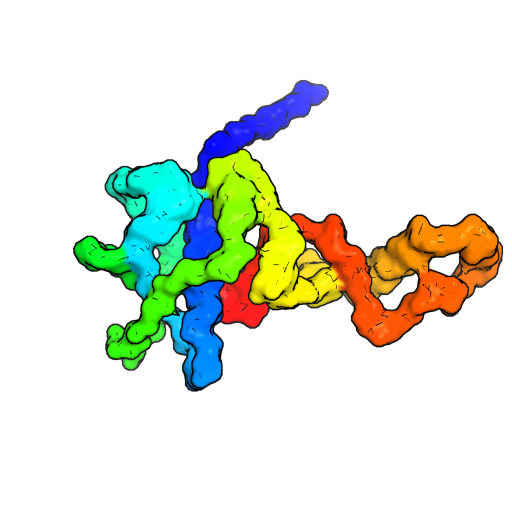N 1
ATOM 1192 C CA . ILE A 1 142 ? -7.356 -2.266 16.781 1.00 91.62 142 ILE A CA 1
ATOM 1193 C C . ILE A 1 142 ? -8.541 -1.611 17.499 1.00 91.62 142 ILE A C 1
ATOM 1195 O O . ILE A 1 142 ? -8.862 -0.461 17.212 1.00 91.62 142 ILE A O 1
ATOM 1199 N N . GLN A 1 143 ? -9.182 -2.322 18.431 1.00 90.94 143 GLN A N 1
ATOM 1200 C CA . GLN A 1 143 ? -10.299 -1.777 19.200 1.00 90.94 143 GLN A CA 1
ATOM 1201 C C . GLN A 1 143 ? -9.862 -0.628 20.116 1.00 90.94 143 GLN A C 1
ATOM 1203 O O . GLN A 1 143 ? -10.543 0.391 20.158 1.00 90.94 143 GLN A O 1
ATOM 1208 N N . GLU A 1 144 ? -8.733 -0.767 20.815 1.00 91.12 144 GLU A N 1
ATOM 1209 C CA . GLU A 1 144 ? -8.167 0.305 21.647 1.00 91.12 144 GLU A CA 1
ATOM 1210 C C . GLU A 1 144 ? -7.861 1.549 20.796 1.00 91.12 144 GLU A C 1
ATOM 1212 O O . GLU A 1 144 ? -8.262 2.651 21.156 1.00 91.12 144 GLU A O 1
ATOM 1217 N N . GLN A 1 145 ? -7.276 1.371 19.608 1.00 94.00 145 GLN A N 1
ATOM 1218 C CA . GLN A 1 145 ? -6.994 2.482 18.696 1.00 94.00 145 GLN A CA 1
ATOM 1219 C C . GLN A 1 145 ? -8.268 3.166 18.159 1.00 94.00 145 GLN A C 1
ATOM 1221 O O . GLN A 1 145 ? -8.303 4.390 18.039 1.00 94.00 145 GLN A O 1
ATOM 1226 N N . LEU A 1 146 ? -9.328 2.406 17.851 1.00 92.44 146 LEU A N 1
ATOM 1227 C CA . LEU A 1 146 ? -10.629 2.972 17.459 1.00 92.44 146 LEU A CA 1
ATOM 1228 C C . LEU A 1 146 ? -11.240 3.824 18.578 1.00 92.44 146 LEU A C 1
ATOM 1230 O O . LEU A 1 146 ? -11.831 4.868 18.304 1.00 92.44 146 LEU A O 1
ATOM 1234 N N . VAL A 1 147 ? -11.101 3.372 19.827 1.00 90.31 147 VAL A N 1
ATOM 1235 C CA . VAL A 1 147 ? -11.559 4.095 21.018 1.00 90.31 147 VAL A CA 1
ATOM 1236 C C . VAL A 1 147 ? -10.789 5.402 21.180 1.00 90.31 147 VAL A C 1
ATOM 1238 O O . VAL A 1 147 ? -11.420 6.453 21.281 1.00 90.31 147 VAL A O 1
ATOM 1241 N N . ASP A 1 148 ? -9.459 5.363 21.111 1.00 90.69 148 ASP A N 1
ATOM 1242 C CA . ASP A 1 148 ? -8.615 6.557 21.229 1.00 90.69 148 ASP A CA 1
ATOM 1243 C C . ASP A 1 148 ? -8.956 7.605 20.152 1.00 90.69 148 ASP A C 1
ATOM 1245 O O . ASP A 1 148 ? -9.160 8.783 20.453 1.00 90.69 148 ASP A O 1
ATOM 1249 N N . GLU A 1 149 ? -9.121 7.180 18.897 1.00 91.38 149 GLU A N 1
ATOM 1250 C CA . GLU A 1 149 ? -9.495 8.077 17.796 1.00 91.38 149 GLU A CA 1
ATOM 1251 C C . GLU A 1 149 ? -10.907 8.652 17.934 1.00 91.38 149 GLU A C 1
ATOM 1253 O O . GLU A 1 149 ? -11.156 9.802 17.554 1.00 91.38 149 GLU A O 1
ATOM 1258 N N . ALA A 1 150 ? -11.850 7.864 18.454 1.00 90.38 150 ALA A N 1
ATOM 1259 C CA . ALA A 1 150 ? -13.209 8.328 18.695 1.00 90.38 150 ALA A CA 1
ATOM 1260 C C . ALA A 1 150 ? -13.250 9.364 19.826 1.00 90.38 150 ALA A C 1
ATOM 1262 O O . ALA A 1 150 ? -13.947 10.372 19.695 1.00 90.38 150 ALA A O 1
ATOM 1263 N N . ILE A 1 151 ? -12.461 9.168 20.888 1.00 90.00 151 ILE A N 1
ATOM 1264 C CA . ILE A 1 151 ? -12.305 10.130 21.987 1.00 90.00 151 ILE A CA 1
ATOM 1265 C C . ILE A 1 151 ? -11.712 11.438 21.462 1.00 90.00 151 ILE A C 1
ATOM 1267 O O . ILE A 1 151 ? -12.286 12.500 21.703 1.00 90.00 151 ILE A O 1
ATOM 1271 N N . ASP A 1 152 ? -10.633 11.378 20.678 1.00 88.56 152 ASP A N 1
ATOM 1272 C CA . ASP A 1 152 ? -9.971 12.564 20.113 1.00 88.56 152 ASP A CA 1
ATOM 1273 C C . ASP A 1 152 ? -10.900 13.417 19.227 1.00 88.56 152 ASP A C 1
ATOM 1275 O O . ASP A 1 152 ? -10.695 14.624 19.064 1.00 88.56 152 ASP A O 1
ATOM 1279 N N . ARG A 1 153 ? -11.939 12.804 18.650 1.00 87.31 153 ARG A N 1
ATOM 1280 C CA . ARG A 1 153 ? -12.939 13.461 17.789 1.00 87.31 153 ARG A CA 1
ATOM 1281 C C . ARG A 1 153 ? -14.221 13.857 18.513 1.00 87.31 153 ARG A C 1
ATOM 1283 O O . ARG A 1 153 ? -15.022 14.606 17.944 1.00 87.31 153 ARG A O 1
ATOM 1290 N N . ALA A 1 154 ? -14.447 13.326 19.708 1.00 89.75 154 ALA A N 1
ATOM 1291 C CA . 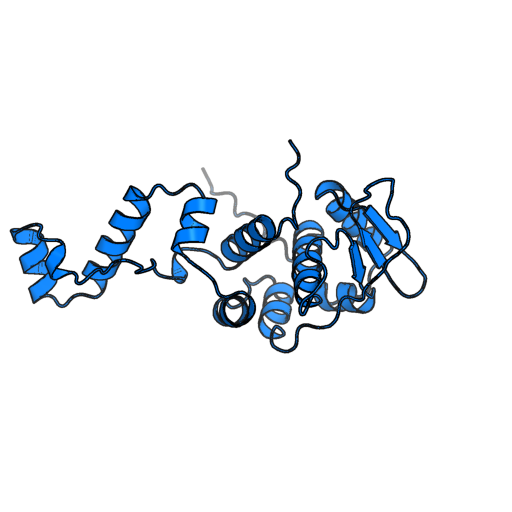ALA A 1 154 ? -15.646 13.568 20.492 1.00 89.75 154 ALA A CA 1
ATOM 1292 C C . ALA A 1 154 ? -15.711 15.017 21.004 1.00 89.75 154 ALA A C 1
ATOM 1294 O O . ALA A 1 154 ? -14.712 15.735 21.057 1.00 89.75 154 ALA A O 1
ATOM 1295 N N . THR A 1 155 ? -16.911 15.471 21.378 1.00 91.06 155 THR A N 1
ATOM 1296 C CA . THR A 1 155 ? -17.057 16.764 22.062 1.00 91.06 155 THR A CA 1
ATOM 1297 C C . THR A 1 155 ? -16.544 16.662 23.496 1.00 91.06 155 THR A C 1
ATOM 1299 O O . THR A 1 155 ? -16.531 15.573 24.070 1.00 91.06 155 THR A O 1
ATOM 1302 N N . GLU A 1 156 ? -16.178 17.795 24.103 1.00 89.56 156 GLU A N 1
ATOM 1303 C CA . GLU A 1 156 ? -15.737 17.830 25.506 1.00 89.56 156 GLU A CA 1
ATOM 1304 C C . GLU A 1 156 ? -16.769 17.176 26.440 1.00 89.56 156 GLU A C 1
ATOM 1306 O O . GLU A 1 156 ? -16.392 16.444 27.348 1.00 89.56 156 GLU A O 1
ATOM 1311 N N . GLU A 1 157 ? -18.075 17.357 26.196 1.00 89.38 157 GLU A N 1
ATOM 1312 C CA . GLU A 1 157 ? -19.107 16.723 27.028 1.00 89.38 157 GLU A CA 1
ATOM 1313 C C . GLU A 1 157 ? -19.074 15.190 26.957 1.00 89.38 157 GLU A C 1
ATOM 1315 O O . GLU A 1 157 ? -19.235 14.530 27.981 1.00 89.38 157 GLU A O 1
ATOM 1320 N N . VAL A 1 158 ? -18.854 14.627 25.765 1.00 88.44 158 VAL A N 1
ATOM 1321 C CA . VAL A 1 158 ? -18.764 13.173 25.563 1.00 88.44 158 VAL A CA 1
ATOM 1322 C C . VAL A 1 158 ? -17.466 12.626 26.157 1.00 88.44 158 VAL A C 1
ATOM 1324 O O . VAL A 1 158 ? -17.490 11.569 26.781 1.00 88.44 158 VAL A O 1
ATOM 1327 N N . GLN A 1 159 ? -16.355 13.360 26.032 1.00 88.56 159 GLN A N 1
ATOM 1328 C CA . GLN A 1 159 ? -15.081 12.991 26.656 1.00 88.56 159 GLN A CA 1
ATOM 1329 C C . GLN A 1 159 ? -15.205 12.929 28.184 1.00 88.56 159 GLN A C 1
ATOM 1331 O O . GLN A 1 159 ? -14.849 11.915 28.778 1.00 88.56 159 GLN A O 1
ATOM 1336 N N . TYR A 1 160 ? -15.785 13.956 28.819 1.00 88.19 160 TYR A N 1
ATOM 1337 C CA . TYR A 1 160 ? -15.989 13.971 30.272 1.00 88.19 160 TYR A CA 1
ATOM 1338 C C . TYR A 1 160 ? -16.890 12.830 30.758 1.00 88.19 160 TYR A C 1
ATOM 1340 O O . TYR A 1 160 ? -16.594 12.210 31.775 1.00 88.19 160 TYR A O 1
ATOM 1348 N N . GLN A 1 161 ? -17.974 12.532 30.036 1.00 86.25 161 GLN A N 1
ATOM 1349 C CA . GLN A 1 161 ? -18.862 11.416 30.384 1.00 86.25 161 GLN A CA 1
ATOM 1350 C C . GLN A 1 161 ? -18.167 10.061 30.232 1.00 86.25 161 GLN A C 1
ATOM 1352 O O . GLN A 1 161 ? -18.315 9.190 31.086 1.00 86.25 161 GLN A O 1
ATOM 1357 N N . TYR A 1 162 ? -17.365 9.891 29.181 1.00 88.94 162 TYR A N 1
ATOM 1358 C CA . TYR A 1 162 ? -16.572 8.682 28.998 1.00 88.94 162 TYR A CA 1
ATOM 1359 C C . TYR A 1 162 ? -15.510 8.512 30.099 1.00 88.94 162 TYR A C 1
ATOM 1361 O O . TYR A 1 162 ? -15.342 7.409 30.611 1.00 88.94 162 TYR A O 1
ATOM 1369 N N . GLU A 1 163 ? -14.830 9.585 30.514 1.00 87.12 163 GLU A N 1
ATOM 1370 C CA . GLU A 1 163 ? -13.864 9.547 31.624 1.00 87.12 163 GLU A CA 1
ATOM 1371 C C . GLU A 1 163 ? -14.510 9.183 32.972 1.00 87.12 163 GLU A C 1
ATOM 1373 O O . GLU A 1 163 ? -13.866 8.547 33.810 1.00 87.12 163 GLU A O 1
ATOM 1378 N N . GLU A 1 164 ? -15.766 9.587 33.190 1.00 87.75 164 GLU A N 1
ATOM 1379 C CA . GLU A 1 164 ? -16.509 9.312 34.424 1.00 87.75 164 GLU A CA 1
ATOM 1380 C C . GLU A 1 164 ? -17.060 7.876 34.466 1.00 87.75 164 GLU A C 1
ATOM 1382 O O . GLU A 1 164 ? -16.876 7.177 35.467 1.00 87.75 164 GLU A O 1
ATOM 1387 N N . ASP A 1 165 ? -17.688 7.421 33.377 1.00 87.56 165 ASP A N 1
ATOM 1388 C CA . ASP A 1 165 ? -18.471 6.178 33.355 1.00 87.56 165 ASP A CA 1
ATOM 1389 C C . ASP A 1 165 ? -17.771 5.006 32.641 1.00 87.56 165 ASP A C 1
ATOM 1391 O O . ASP A 1 165 ? -18.136 3.845 32.848 1.00 87.56 165 ASP A O 1
ATOM 1395 N N . GLY A 1 166 ? -16.767 5.281 31.802 1.00 84.00 166 GLY A N 1
ATOM 1396 C CA . GLY A 1 166 ? -16.083 4.280 30.975 1.00 84.00 166 GLY A CA 1
ATOM 1397 C C . GLY A 1 166 ? -16.980 3.621 29.920 1.00 84.00 166 GLY A C 1
ATOM 1398 O O . GLY A 1 166 ? -16.690 2.510 29.475 1.00 84.00 166 GLY A O 1
ATOM 1399 N N . ASP A 1 167 ? -18.097 4.256 29.552 1.00 85.69 167 ASP A N 1
ATOM 1400 C CA . ASP A 1 167 ? -19.071 3.702 28.609 1.00 85.69 167 ASP A CA 1
ATOM 1401 C C . ASP A 1 167 ? -18.658 3.956 27.150 1.00 85.69 167 ASP A C 1
ATOM 1403 O O . ASP A 1 167 ? -18.922 5.013 26.574 1.00 85.69 167 ASP A O 1
ATOM 1407 N N . GLU A 1 168 ? -18.040 2.952 26.523 1.00 82.50 168 GLU A N 1
ATOM 1408 C CA . GLU A 1 168 ? -17.632 2.979 25.109 1.00 82.50 168 GLU A CA 1
ATOM 1409 C C . GLU A 1 168 ? -18.804 3.199 24.133 1.00 82.50 168 GLU A C 1
ATOM 1411 O O . GLU A 1 168 ? -18.586 3.634 23.000 1.00 82.50 168 GLU A O 1
ATOM 1416 N N . SER A 1 169 ? -20.060 2.950 24.535 1.00 85.06 169 SER A N 1
ATOM 1417 C CA . SER A 1 169 ? -21.214 3.169 23.652 1.00 85.06 169 SER A CA 1
ATOM 1418 C C . SER A 1 169 ? -21.435 4.648 23.309 1.00 85.06 169 SER A C 1
ATOM 1420 O O . SER A 1 169 ? -22.008 4.956 22.259 1.00 85.06 169 SER A O 1
ATOM 1422 N N . LEU A 1 170 ? -20.913 5.560 24.137 1.00 86.31 170 LEU A N 1
ATOM 1423 C CA . LEU A 1 170 ? -20.925 7.007 23.905 1.00 86.31 170 LEU A CA 1
ATOM 1424 C C . LEU A 1 170 ? -20.056 7.423 22.710 1.00 86.31 170 LEU A C 1
ATOM 1426 O O . LEU A 1 170 ? -20.305 8.460 22.097 1.00 86.31 170 LEU A O 1
ATOM 1430 N N . LEU A 1 171 ? -19.064 6.601 22.356 1.00 86.69 171 LEU A N 1
ATOM 1431 C CA . LEU A 1 171 ? -18.096 6.883 21.296 1.00 86.69 171 LEU A CA 1
ATOM 1432 C C . LEU A 1 171 ? -18.633 6.561 19.895 1.00 86.69 171 LEU A C 1
ATOM 1434 O O . LEU A 1 171 ? -18.004 6.904 18.897 1.00 86.69 171 LEU A O 1
ATOM 1438 N N . GLY A 1 172 ? -19.808 5.926 19.801 1.00 84.81 172 GLY A N 1
ATOM 1439 C CA . GLY A 1 172 ? -20.503 5.700 18.532 1.00 84.81 172 GLY A CA 1
ATOM 1440 C C . GLY A 1 172 ? -19.791 4.754 17.560 1.00 84.81 172 GLY A C 1
ATOM 1441 O O . GLY A 1 172 ? -20.129 4.759 16.379 1.00 84.81 172 GLY A O 1
ATOM 1442 N N . ILE A 1 173 ? -18.837 3.951 18.042 1.00 88.06 173 ILE A N 1
ATOM 1443 C CA . ILE A 1 173 ? -18.088 2.977 17.239 1.00 88.06 173 ILE A CA 1
ATOM 1444 C C . ILE A 1 173 ? -19.033 1.850 16.810 1.00 88.06 173 ILE A C 1
ATOM 1446 O O . ILE A 1 173 ? -19.681 1.207 17.643 1.00 88.06 173 ILE A O 1
ATOM 1450 N N . VAL A 1 174 ? -19.116 1.592 15.506 1.00 87.12 174 VAL A N 1
ATOM 1451 C CA . VAL A 1 174 ? -19.977 0.556 14.928 1.00 87.12 174 VAL A CA 1
ATOM 1452 C C . VAL A 1 174 ? -19.176 -0.586 14.311 1.00 87.12 174 VAL A C 1
ATOM 1454 O O . VAL A 1 174 ? -17.997 -0.484 13.973 1.00 87.12 174 VAL A O 1
ATOM 1457 N N . GLN A 1 175 ? -19.841 -1.731 14.144 1.00 82.81 175 GLN A N 1
ATOM 1458 C CA . GLN A 1 175 ? -19.221 -2.898 13.529 1.00 82.81 175 GLN A CA 1
ATOM 1459 C C . GLN A 1 175 ? -18.804 -2.594 12.084 1.00 82.81 175 GLN A C 1
ATOM 1461 O O . GLN A 1 175 ? -19.649 -2.351 11.222 1.00 82.81 175 GLN A O 1
ATOM 1466 N N . GLY A 1 176 ? -17.504 -2.707 11.814 1.00 81.81 176 GLY A N 1
ATOM 1467 C CA . GLY A 1 176 ? -16.923 -2.448 10.497 1.00 81.81 176 GLY A CA 1
ATOM 1468 C C . GLY A 1 176 ? -16.205 -1.107 10.382 1.00 81.81 176 GLY A C 1
ATOM 1469 O O . GLY A 1 176 ? -15.647 -0.853 9.316 1.00 81.81 176 GLY A O 1
ATOM 1470 N N . ASP A 1 177 ? -16.175 -0.302 11.446 1.00 90.25 177 ASP A N 1
ATOM 1471 C CA . ASP A 1 177 ? -15.319 0.881 11.500 1.00 90.25 177 ASP A CA 1
ATOM 1472 C C . ASP A 1 177 ? -13.843 0.494 11.361 1.00 90.25 177 ASP A C 1
ATOM 1474 O O . ASP A 1 177 ? -13.380 -0.543 11.854 1.00 90.25 177 ASP A O 1
ATOM 1478 N N . GLU A 1 178 ? -13.105 1.330 10.637 1.00 91.81 178 GLU A N 1
ATOM 1479 C CA . GLU A 1 178 ? -11.669 1.185 10.446 1.00 91.81 178 GLU A CA 1
ATOM 1480 C C . GLU A 1 178 ? -10.931 2.314 11.153 1.00 91.81 178 GLU A C 1
ATOM 1482 O O . GLU A 1 178 ? -11.392 3.455 11.134 1.00 91.81 178 GLU A O 1
ATOM 1487 N N . ILE A 1 179 ? -9.769 1.990 11.729 1.00 93.12 179 ILE A N 1
ATOM 1488 C CA . ILE A 1 179 ? -8.850 3.007 12.248 1.00 93.12 179 ILE A CA 1
ATOM 1489 C C . ILE A 1 179 ? -8.407 3.934 11.118 1.00 93.12 179 ILE A C 1
ATOM 1491 O O . ILE A 1 179 ? -8.388 3.557 9.934 1.00 93.12 179 ILE A O 1
ATOM 1495 N N . ASP A 1 180 ? -8.001 5.142 11.476 1.00 89.19 180 ASP A N 1
ATOM 1496 C CA . ASP A 1 180 ? -7.618 6.147 10.506 1.00 89.19 180 ASP A CA 1
ATOM 1497 C C . ASP A 1 180 ? -6.514 5.669 9.572 1.00 89.19 180 ASP A C 1
ATOM 1499 O O . ASP A 1 180 ? -5.512 5.071 9.977 1.00 89.19 180 ASP A O 1
ATOM 1503 N N . LEU A 1 181 ? -6.655 6.019 8.292 1.00 84.88 181 LEU A N 1
ATOM 1504 C CA . LEU A 1 181 ? -5.668 5.654 7.283 1.00 84.88 181 LEU A CA 1
ATOM 1505 C C . LEU A 1 181 ? -4.270 6.212 7.599 1.00 84.88 181 LEU A C 1
ATOM 1507 O O . LEU A 1 181 ? -3.277 5.671 7.122 1.00 84.88 181 LEU A O 1
ATOM 1511 N N . THR A 1 182 ? -4.180 7.272 8.406 1.00 86.06 182 THR A N 1
ATOM 1512 C CA . THR A 1 182 ? -2.927 7.917 8.817 1.00 86.06 182 THR A CA 1
ATOM 1513 C C . THR A 1 182 ? -2.116 7.128 9.844 1.00 86.06 182 THR A C 1
ATOM 1515 O O . THR A 1 182 ? -0.983 7.521 10.114 1.00 86.06 182 THR A O 1
ATOM 1518 N N . ASN A 1 183 ? -2.648 6.028 10.391 1.00 86.94 183 ASN A N 1
ATOM 1519 C CA . ASN A 1 183 ? -1.911 5.158 11.316 1.00 86.94 183 ASN A CA 1
ATOM 1520 C C . ASN A 1 183 ? -0.740 4.420 10.664 1.00 86.94 183 ASN A C 1
ATOM 1522 O O . ASN A 1 183 ? 0.198 4.030 11.356 1.00 86.94 183 ASN A O 1
ATOM 1526 N N . PHE A 1 184 ? -0.775 4.243 9.341 1.00 88.38 184 PHE A N 1
ATOM 1527 C CA . PHE A 1 184 ? 0.283 3.566 8.600 1.00 88.38 184 PHE A CA 1
ATOM 1528 C C . PHE A 1 184 ? 0.824 4.446 7.485 1.00 88.38 184 PHE A C 1
ATOM 1530 O O . PHE A 1 184 ? 0.131 5.280 6.894 1.00 88.38 184 PHE A O 1
ATOM 1537 N N . THR A 1 185 ? 2.085 4.212 7.158 1.00 84.62 185 THR A N 1
ATOM 1538 C CA . THR A 1 185 ? 2.704 4.766 5.967 1.00 84.62 185 THR A CA 1
ATOM 1539 C C . THR A 1 185 ? 2.122 4.106 4.720 1.00 84.62 185 THR A C 1
ATOM 1541 O O . THR A 1 185 ? 1.750 2.933 4.676 1.00 84.62 185 THR A O 1
ATOM 1544 N N . SER A 1 186 ? 2.131 4.854 3.631 1.00 80.69 186 SER A N 1
ATOM 1545 C CA . SER A 1 186 ? 1.814 4.399 2.285 1.00 80.69 186 SER A CA 1
ATOM 1546 C C . SER A 1 186 ? 2.657 3.189 1.882 1.00 80.69 186 SER A C 1
ATOM 1548 O O . SER A 1 186 ? 2.192 2.369 1.101 1.00 80.69 186 SER A O 1
ATOM 1550 N N . TRP A 1 187 ? 3.875 3.040 2.413 1.00 79.06 187 TRP A N 1
ATOM 1551 C CA . TRP A 1 187 ? 4.709 1.863 2.166 1.00 79.06 187 TRP A CA 1
ATOM 1552 C C . TRP A 1 187 ? 4.179 0.611 2.857 1.00 79.06 187 TRP A C 1
ATOM 1554 O O . TRP A 1 187 ? 4.090 -0.423 2.208 1.00 79.06 187 TRP A O 1
ATOM 1564 N N . GLU A 1 188 ? 3.751 0.708 4.113 1.00 83.00 188 GLU A N 1
ATOM 1565 C CA . GLU A 1 188 ? 3.159 -0.421 4.843 1.00 83.00 188 GLU A CA 1
ATOM 1566 C C . GLU A 1 188 ? 1.861 -0.899 4.183 1.00 83.00 188 GLU A C 1
ATOM 1568 O O . GLU A 1 188 ? 1.637 -2.101 4.022 1.00 83.00 188 GLU A O 1
ATOM 1573 N N . TYR A 1 189 ? 1.045 0.035 3.693 1.00 81.75 189 TYR A N 1
ATOM 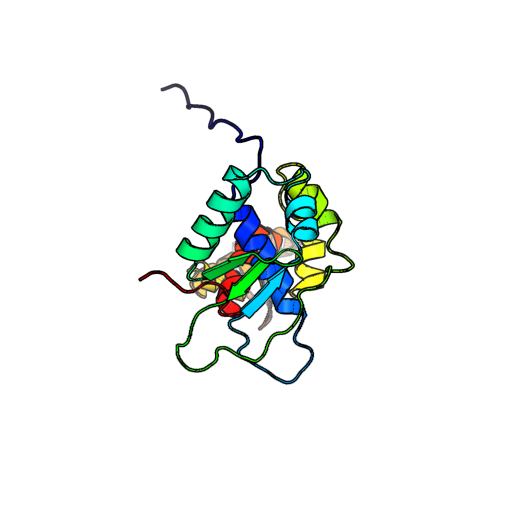1574 C CA . TYR A 1 189 ? -0.114 -0.302 2.871 1.00 81.75 189 TYR A CA 1
ATOM 1575 C C . TYR A 1 189 ? 0.263 -1.010 1.571 1.00 81.75 189 TYR A C 1
ATOM 1577 O O . TYR A 1 189 ? -0.406 -1.962 1.166 1.00 81.75 189 TYR A O 1
ATOM 1585 N N . LEU A 1 190 ? 1.314 -0.547 0.893 1.00 74.12 190 LEU A N 1
ATOM 1586 C CA . LEU A 1 190 ? 1.796 -1.173 -0.334 1.00 74.12 190 LEU A CA 1
ATOM 1587 C C . LEU A 1 190 ? 2.372 -2.571 -0.072 1.00 74.12 190 LEU A C 1
ATOM 1589 O O . LEU A 1 190 ? 2.101 -3.473 -0.863 1.00 74.12 190 LEU A O 1
ATOM 1593 N N . ASP A 1 191 ? 3.089 -2.774 1.032 1.00 74.12 191 ASP A N 1
ATOM 1594 C CA . ASP A 1 191 ? 3.627 -4.074 1.444 1.00 74.12 191 ASP A CA 1
ATOM 1595 C C . ASP A 1 191 ? 2.498 -5.066 1.757 1.00 74.12 191 ASP A C 1
ATOM 1597 O O . ASP A 1 191 ? 2.472 -6.167 1.198 1.00 74.12 191 ASP A O 1
ATOM 1601 N N . HIS A 1 192 ? 1.498 -4.654 2.545 1.00 78.75 192 HIS A N 1
ATOM 1602 C CA . HIS A 1 192 ? 0.296 -5.459 2.776 1.00 78.75 192 HIS A CA 1
ATOM 1603 C C . HIS A 1 192 ? -0.410 -5.791 1.456 1.00 78.75 192 HIS A C 1
ATOM 1605 O O . HIS A 1 192 ? -0.760 -6.946 1.212 1.00 78.75 192 HIS A O 1
ATOM 1611 N N . LYS A 1 193 ? -0.582 -4.815 0.555 1.00 72.69 193 LYS A N 1
ATOM 1612 C CA . LYS A 1 193 ? -1.219 -5.059 -0.746 1.00 72.69 193 LYS A CA 1
ATOM 1613 C C . LYS A 1 193 ? -0.412 -6.010 -1.616 1.00 72.69 193 LYS A C 1
ATOM 1615 O O . LYS A 1 193 ? -1.018 -6.813 -2.321 1.00 72.69 193 LYS A O 1
ATOM 1620 N N . LEU A 1 194 ? 0.915 -5.952 -1.589 1.00 64.56 194 LEU A N 1
ATOM 1621 C CA . LEU A 1 194 ? 1.779 -6.892 -2.303 1.00 64.56 194 LEU A CA 1
ATOM 1622 C C . LEU A 1 194 ? 1.621 -8.322 -1.771 1.00 64.56 194 LEU A C 1
ATOM 1624 O O . LEU A 1 194 ? 1.469 -9.246 -2.576 1.00 64.56 194 LEU A O 1
ATOM 1628 N N . ALA A 1 195 ? 1.578 -8.484 -0.448 1.00 65.31 195 ALA A N 1
ATOM 1629 C CA . ALA A 1 195 ? 1.348 -9.768 0.209 1.00 65.31 195 ALA A CA 1
ATOM 1630 C C . ALA A 1 195 ? -0.064 -10.320 -0.065 1.00 65.31 195 ALA A C 1
ATOM 1632 O O . ALA A 1 195 ? -0.195 -11.454 -0.518 1.00 65.31 195 ALA A O 1
ATOM 1633 N N . GLU A 1 196 ? -1.113 -9.497 0.081 1.00 66.06 196 GLU A N 1
ATOM 1634 C CA . GLU A 1 196 ? -2.513 -9.845 -0.246 1.00 66.06 196 GLU A CA 1
ATOM 1635 C C . GLU A 1 196 ? -2.655 -10.305 -1.711 1.00 66.06 196 GLU A C 1
ATOM 1637 O O . GLU A 1 196 ? -3.554 -11.069 -2.052 1.00 66.06 196 GLU A O 1
ATOM 1642 N N . SER A 1 197 ? -1.752 -9.864 -2.592 1.00 57.75 197 SER A N 1
ATOM 1643 C CA . SER A 1 197 ? -1.758 -10.197 -4.022 1.00 57.75 197 SER A CA 1
ATOM 1644 C C . SER A 1 197 ? -0.882 -11.384 -4.409 1.00 57.75 197 SER A C 1
ATOM 1646 O O . SER A 1 197 ? -0.825 -11.698 -5.597 1.00 57.75 197 SER A O 1
ATOM 1648 N N . GLY A 1 198 ? -0.138 -11.978 -3.470 1.00 52.00 198 GLY A N 1
ATOM 1649 C CA . GLY A 1 198 ? 0.842 -13.028 -3.774 1.00 52.00 198 GLY A CA 1
ATOM 1650 C C . GLY A 1 198 ? 1.974 -12.569 -4.705 1.00 52.00 198 GLY A C 1
ATOM 1651 O O . GLY A 1 198 ? 2.521 -13.374 -5.454 1.00 52.00 198 GLY A O 1
ATOM 1652 N N . LEU A 1 199 ? 2.295 -11.268 -4.710 1.00 48.44 199 LEU A N 1
ATOM 1653 C CA . LEU A 1 199 ? 3.314 -10.679 -5.595 1.00 48.44 199 LEU A CA 1
ATOM 1654 C C . LEU A 1 199 ? 4.712 -10.636 -4.965 1.00 48.44 199 LEU A C 1
ATOM 1656 O O . LEU A 1 199 ? 5.693 -10.348 -5.653 1.00 48.44 199 LEU A O 1
ATOM 1660 N N . VAL A 1 200 ? 4.805 -10.943 -3.674 1.00 49.25 200 VAL A N 1
ATOM 1661 C CA . VAL A 1 200 ? 6.056 -11.182 -2.956 1.00 49.25 200 VAL A CA 1
ATOM 1662 C C . VAL A 1 200 ? 5.991 -12.610 -2.428 1.00 49.25 200 VAL A C 1
ATOM 1664 O O . VAL A 1 200 ? 5.052 -12.963 -1.717 1.00 49.25 200 VAL A O 1
ATOM 1667 N N . PHE A 1 201 ? 6.962 -13.438 -2.813 1.00 46.34 201 PHE A N 1
ATOM 1668 C CA . PHE A 1 201 ? 7.104 -14.792 -2.287 1.00 46.34 201 PHE A CA 1
ATOM 1669 C C . PHE A 1 201 ? 7.973 -14.689 -1.045 1.00 46.34 201 PHE A C 1
ATOM 1671 O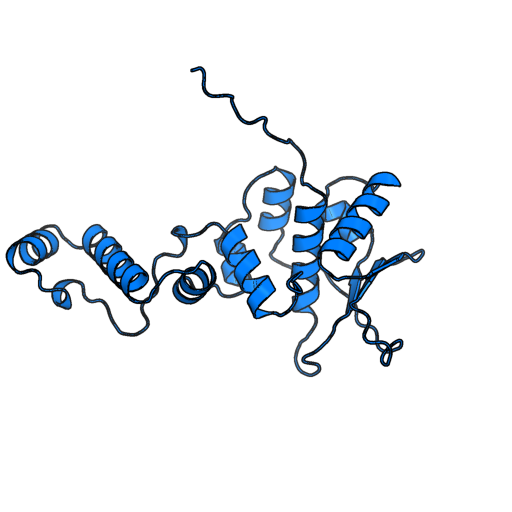 O . PHE A 1 201 ? 9.114 -14.239 -1.137 1.00 46.34 201 PHE A O 1
ATOM 1678 N N . GLU A 1 202 ? 7.434 -15.059 0.113 1.00 39.25 202 GLU A N 1
ATOM 1679 C CA . GLU A 1 202 ? 8.232 -15.155 1.331 1.00 39.25 202 GLU A CA 1
ATOM 1680 C C . GLU A 1 202 ? 9.462 -16.032 1.058 1.00 39.25 202 GLU A C 1
ATOM 1682 O O . GLU A 1 202 ? 9.352 -17.221 0.742 1.00 39.25 202 GLU A O 1
ATOM 1687 N N . THR A 1 203 ? 10.656 -15.454 1.176 1.00 36.25 203 THR A N 1
ATOM 1688 C CA . THR A 1 203 ? 11.841 -16.257 1.458 1.00 36.25 203 THR A CA 1
ATOM 1689 C C . THR A 1 203 ? 11.660 -16.823 2.857 1.00 36.25 203 THR A C 1
ATOM 1691 O O . THR A 1 203 ? 11.622 -16.059 3.820 1.00 36.25 203 THR A O 1
ATOM 1694 N N . LYS A 1 204 ? 11.502 -18.148 2.933 1.00 30.38 204 LYS A N 1
ATOM 1695 C CA . LYS A 1 204 ? 11.596 -18.920 4.177 1.00 30.38 204 LYS A CA 1
ATOM 1696 C C . LYS A 1 204 ? 12.818 -18.537 5.007 1.00 30.38 204 LYS A C 1
ATOM 1698 O O . LYS A 1 204 ? 13.883 -18.303 4.390 1.00 30.38 204 LYS A O 1
#

Organism: NCBI:txid512643

Foldseek 3Di:
DDDDDDDPPQFDALLNLLLVVLVLQVPQDPDDDLDFQKEKDFQVVSCLLRVHRDDPVSVVRNQVSLVVLQWHWDDDPGIIIIGRDDPPDPDDYDYGDDDDQQVQQSVQVNRVHAGDVVSLCVPQVFAQVLLCVVVPDDPVNFVVLLLVVLLVVDDPVLVVVCVVPVDSVSSVDDPPDGHDPVVDTSVSRSVSSCVVSVSGDDDD

Sequence (204 aa):
MPIQRRIKNDRITHEQLVKLILLCSKRHSSKAEENKHRFKVREELIQRIMGMPLSHDDRFFIIREFNILGWQVAITSEFWLVFVVDQDKLFNWDEATYPYGFEGCIRAVQKGKEPPLSEVDHYYRLSSNKTAKFLGWSEKDIQEQLVDEAIDRATEEVQYQYEEDGDESLLGIVQGDEIDLTNFTSWEYLDHKLAESGLVFETK

Radius of gyration: 21.32 Å; chains: 1; bounding box: 48×44×61 Å